Protein AF-V6L6L5-F1 (afdb_monomer_lite)

Radius of gyration: 25.97 Å; chains: 1; bounding box: 66×42×70 Å

Foldseek 3Di:
DPPPDDDDDDFDFDFKAWLLCLDVVVVPPNHDPFSLLVVLCVVCVDCSLLVLLVVLLVQCVVVVQDQDPVLSVQLSVQQQVVCVVVVHPHRDPVSSLVSCCVRVVVVDVVSSVVCCVCRRSRFDIGDDDPPTRAQLALVQVVVLCVVLVPDATQDKDKDKAQCLDPSSVSVQLLCLLCVLLVLNQKDWDDDPDPCPDPRITMIIGHDHSVSSVSSNVLCVQHSYSLSSSLSSLLVVLVVDLDLVVLLVSLLSCLSNVNPNNNVSSLVSNLVNVVVDPDVVSVVVSVVSLVVSLVSCVSNVNDSVSSVVSVVD

Structure (mmCIF, N/CA/C/O backbone):
data_AF-V6L6L5-F1
#
_entry.id   AF-V6L6L5-F1
#
loop_
_atom_site.group_PDB
_atom_site.id
_atom_site.type_symbol
_atom_site.label_atom_id
_atom_site.label_alt_id
_atom_site.label_comp_id
_atom_site.label_asym_id
_atom_site.label_entity_id
_atom_site.label_seq_id
_atom_site.pdbx_PDB_ins_code
_atom_site.Cartn_x
_atom_site.Cartn_y
_atom_site.Cartn_z
_atom_site.occupancy
_atom_site.B_iso_or_equiv
_atom_site.auth_seq_id
_atom_site.auth_comp_id
_atom_site.auth_asym_id
_atom_site.auth_atom_id
_atom_site.pdbx_PDB_model_num
ATOM 1 N N . LEU A 1 1 ? -28.877 -10.582 -26.405 1.00 59.53 1 LEU A N 1
ATOM 2 C CA . LEU A 1 1 ? -27.623 -9.836 -26.656 1.00 59.53 1 LEU A CA 1
ATOM 3 C C . LEU A 1 1 ? -26.346 -10.691 -26.596 1.00 59.53 1 LEU A C 1
ATOM 5 O O . LEU A 1 1 ? -25.368 -10.268 -27.183 1.00 59.53 1 LEU A O 1
ATOM 9 N N . LEU A 1 2 ? -26.331 -11.891 -25.988 1.00 71.12 2 LEU A N 1
ATOM 10 C CA . LEU A 1 2 ? -25.118 -12.742 -25.903 1.00 71.12 2 LEU A CA 1
ATOM 11 C C . LEU A 1 2 ? -25.220 -14.107 -26.627 1.00 71.12 2 LEU A C 1
ATOM 13 O O . LEU A 1 2 ? -24.359 -14.968 -26.466 1.00 71.12 2 LEU A O 1
ATOM 17 N N . ARG A 1 3 ? -26.281 -14.355 -27.406 1.00 60.22 3 ARG A N 1
ATOM 18 C CA . ARG A 1 3 ? -26.518 -15.655 -28.065 1.00 60.22 3 ARG A CA 1
ATOM 19 C C . ARG A 1 3 ? -25.752 -15.713 -29.395 1.00 60.22 3 ARG A C 1
ATOM 21 O O . ARG A 1 3 ? -25.970 -14.845 -30.230 1.00 60.22 3 ARG A O 1
ATOM 28 N N . GLY A 1 4 ? -24.900 -16.725 -29.587 1.00 78.94 4 GLY A N 1
ATOM 29 C CA . GLY A 1 4 ? -24.164 -16.973 -30.842 1.00 78.94 4 GLY A CA 1
ATOM 30 C C . GLY A 1 4 ? -22.721 -16.448 -30.897 1.00 78.94 4 GLY A C 1
ATOM 31 O O . GLY A 1 4 ? -22.038 -16.689 -31.886 1.00 78.94 4 GLY A O 1
ATOM 32 N N . LEU A 1 5 ? -22.237 -15.771 -29.849 1.00 79.62 5 LEU A N 1
ATOM 33 C CA . LEU A 1 5 ? -20.844 -15.318 -29.777 1.00 79.62 5 LEU A CA 1
ATOM 34 C C . LEU A 1 5 ? -19.889 -16.466 -29.385 1.00 79.62 5 LEU A C 1
ATOM 36 O O . LEU A 1 5 ? -20.289 -17.360 -28.628 1.00 79.62 5 LEU A O 1
ATOM 40 N N . PRO A 1 6 ? -18.630 -16.451 -29.868 1.00 82.44 6 PRO A N 1
ATOM 41 C CA . PRO A 1 6 ? -17.625 -17.439 -29.491 1.00 82.44 6 PRO A CA 1
ATOM 42 C C . PRO A 1 6 ? -17.374 -17.409 -27.980 1.00 82.44 6 PRO A C 1
ATOM 44 O O . PRO A 1 6 ? -17.251 -16.347 -27.368 1.00 82.44 6 PRO A O 1
ATOM 47 N N . ARG A 1 7 ? -17.297 -18.595 -27.367 1.00 79.31 7 ARG A N 1
ATOM 48 C CA . ARG A 1 7 ? -16.956 -18.725 -25.946 1.00 79.31 7 ARG A CA 1
ATOM 49 C C . ARG A 1 7 ? -15.484 -18.378 -25.755 1.00 79.31 7 ARG A C 1
ATOM 51 O O . ARG A 1 7 ? -14.617 -19.054 -26.301 1.00 79.31 7 ARG A O 1
ATOM 58 N N . VAL A 1 8 ? -15.216 -17.358 -24.950 1.00 80.69 8 VAL A N 1
ATOM 59 C CA . VAL A 1 8 ? -13.863 -16.991 -24.524 1.00 80.69 8 VAL A CA 1
ATOM 60 C C . VAL A 1 8 ? -13.633 -17.568 -23.130 1.00 80.69 8 VAL A C 1
ATOM 62 O O . VAL A 1 8 ? -14.543 -17.557 -22.300 1.00 80.69 8 VAL A O 1
ATOM 65 N N . ARG A 1 9 ? -12.436 -18.104 -22.865 1.00 72.38 9 ARG A N 1
ATOM 66 C CA . ARG A 1 9 ? -12.052 -18.471 -21.496 1.00 72.38 9 ARG A CA 1
ATOM 67 C C . ARG A 1 9 ? -11.970 -17.195 -20.662 1.00 72.38 9 ARG A C 1
ATOM 69 O O . ARG A 1 9 ? -11.218 -16.290 -21.005 1.00 72.38 9 ARG A O 1
ATOM 76 N N . VAL A 1 10 ? -12.757 -17.141 -19.594 1.00 67.75 10 VAL A N 1
ATOM 77 C CA . VAL A 1 10 ? -12.756 -16.040 -18.629 1.00 67.75 10 VAL A CA 1
ATOM 78 C C . VAL A 1 10 ? -12.103 -16.547 -17.356 1.00 67.75 10 VAL A C 1
ATOM 80 O O . VAL A 1 10 ? -12.451 -17.623 -16.870 1.00 67.75 10 VAL A O 1
ATOM 83 N N . GLU A 1 11 ? -11.166 -15.772 -16.830 1.00 65.50 11 GLU A N 1
ATOM 84 C CA . GLU A 1 11 ? -10.564 -15.998 -15.523 1.00 65.50 11 GLU A CA 1
ATOM 85 C C . GLU A 1 11 ? -11.024 -14.868 -14.597 1.00 65.50 11 GLU A C 1
ATOM 87 O O . GLU A 1 11 ? -11.066 -13.705 -15.001 1.00 65.50 11 GLU A O 1
ATOM 92 N N . ALA A 1 12 ? -11.441 -15.217 -13.383 1.00 68.00 12 ALA A N 1
ATOM 93 C CA . ALA A 1 12 ? -11.903 -14.267 -12.379 1.00 68.00 12 ALA A CA 1
ATOM 94 C C . ALA A 1 12 ? -10.928 -14.281 -11.203 1.00 68.00 12 ALA A C 1
ATOM 96 O O . ALA A 1 12 ? -10.488 -15.349 -10.789 1.00 68.00 12 ALA A O 1
ATOM 97 N N . THR A 1 13 ? -10.612 -13.105 -10.667 1.00 68.06 13 THR A N 1
ATOM 98 C CA . THR A 1 13 ? -9.766 -12.949 -9.479 1.00 68.06 13 THR A CA 1
ATOM 99 C C . THR A 1 13 ? -10.503 -12.127 -8.437 1.00 68.06 13 THR A C 1
ATOM 101 O O . THR A 1 13 ? -11.267 -11.218 -8.773 1.00 68.06 13 THR A O 1
ATOM 104 N N . TRP A 1 14 ? -10.253 -12.424 -7.168 1.00 72.38 14 TRP A N 1
ATOM 105 C CA . TRP A 1 14 ? -10.717 -11.593 -6.064 1.00 72.38 14 TRP A CA 1
ATOM 106 C C . TRP A 1 14 ? -9.754 -10.421 -5.855 1.00 72.38 14 TRP A C 1
ATOM 108 O O . TRP A 1 14 ? -8.543 -10.567 -6.011 1.00 72.38 14 TRP A O 1
ATOM 118 N N . VAL A 1 15 ? -10.298 -9.250 -5.526 1.00 68.38 15 VAL A N 1
ATOM 119 C CA . VAL A 1 15 ? -9.535 -8.031 -5.224 1.00 68.38 15 VAL A CA 1
ATOM 120 C C . VAL A 1 15 ? -9.815 -7.659 -3.769 1.00 68.38 15 VAL A C 1
ATOM 122 O O . VAL A 1 15 ? -10.991 -7.588 -3.397 1.00 68.38 15 VAL A O 1
ATOM 125 N N . PRO A 1 16 ? -8.783 -7.407 -2.944 1.00 69.75 16 PRO A N 1
ATOM 126 C CA . PRO A 1 16 ? -8.994 -6.988 -1.566 1.00 69.75 16 PRO A CA 1
ATOM 127 C C . PRO A 1 16 ? -9.732 -5.646 -1.524 1.00 69.75 16 PRO A C 1
ATOM 129 O O . PRO A 1 16 ? -9.471 -4.743 -2.321 1.00 69.75 16 PRO A O 1
ATOM 132 N N . TRP A 1 17 ? -10.667 -5.505 -0.590 1.00 71.19 17 TRP A N 1
ATOM 133 C CA . TRP A 1 17 ? -11.374 -4.250 -0.346 1.00 71.19 17 TRP A CA 1
ATOM 134 C C . TRP A 1 17 ? -10.603 -3.380 0.653 1.00 71.19 17 TRP A C 1
ATOM 136 O O . TRP A 1 17 ? -9.822 -3.890 1.448 1.00 71.19 17 TRP A O 1
ATOM 146 N N . THR A 1 18 ? -10.841 -2.069 0.654 1.00 70.12 18 THR A N 1
ATOM 147 C CA . THR A 1 18 ? -10.431 -1.182 1.755 1.00 70.12 18 THR A CA 1
ATOM 148 C C . THR A 1 18 ? -11.640 -0.460 2.316 1.00 70.12 18 THR A C 1
ATOM 150 O O . THR A 1 18 ? -12.568 -0.129 1.575 1.00 70.12 18 THR A O 1
ATOM 153 N N . HIS A 1 19 ? -11.625 -0.163 3.614 1.00 70.75 19 HIS A N 1
ATOM 154 C CA . HIS A 1 19 ? -12.654 0.679 4.229 1.00 70.75 19 HIS A CA 1
ATOM 155 C C . HIS A 1 19 ? -12.822 2.014 3.491 1.00 70.75 19 HIS A C 1
ATOM 157 O O . HIS A 1 19 ? -13.946 2.426 3.221 1.00 70.75 19 HIS A O 1
ATOM 163 N N . ARG A 1 20 ? -11.721 2.646 3.069 1.00 68.00 20 ARG A N 1
ATOM 164 C CA . ARG A 1 20 ? -11.755 3.917 2.332 1.00 68.00 20 ARG A CA 1
ATOM 165 C C . ARG A 1 20 ? -12.499 3.835 0.992 1.00 68.00 20 ARG A C 1
ATOM 167 O O . ARG A 1 20 ? -13.176 4.789 0.634 1.00 68.00 20 ARG A O 1
ATOM 174 N N . ARG A 1 21 ? -12.430 2.700 0.284 1.00 68.00 21 ARG A N 1
ATOM 175 C CA . ARG A 1 21 ? -13.190 2.449 -0.958 1.00 68.00 21 ARG A CA 1
ATOM 176 C C . ARG A 1 21 ? -14.639 2.041 -0.696 1.00 68.00 21 ARG A C 1
ATOM 178 O O . ARG A 1 21 ? -15.517 2.292 -1.510 1.00 68.00 21 ARG A O 1
ATOM 185 N N . LEU A 1 22 ? -14.901 1.393 0.436 1.00 64.38 22 LEU A N 1
ATOM 186 C CA . LEU A 1 22 ? -16.270 1.115 0.864 1.00 64.38 22 LEU A CA 1
ATOM 187 C C . LEU A 1 22 ? -16.976 2.386 1.339 1.00 64.38 22 LEU A C 1
ATOM 189 O O . LEU A 1 22 ? -18.199 2.447 1.264 1.00 64.38 22 LEU A O 1
ATOM 193 N N . ALA A 1 23 ? -16.230 3.398 1.792 1.00 59.66 23 ALA A N 1
ATOM 194 C CA . ALA A 1 23 ? -16.786 4.663 2.237 1.00 59.66 23 ALA A CA 1
ATOM 195 C C . ALA A 1 23 ? -17.540 5.368 1.106 1.00 59.66 23 ALA A C 1
ATOM 197 O O . ALA A 1 23 ? -17.014 5.544 0.005 1.00 59.66 23 ALA A O 1
ATOM 198 N N . ARG A 1 24 ? -18.754 5.845 1.387 1.00 55.72 24 ARG A N 1
ATOM 199 C CA . ARG A 1 24 ? -19.613 6.536 0.405 1.00 55.72 24 ARG A CA 1
ATOM 200 C C . ARG A 1 24 ? -18.949 7.734 -0.276 1.00 55.72 24 ARG A C 1
ATOM 202 O O . ARG A 1 24 ? -19.204 8.005 -1.445 1.00 55.72 24 ARG A O 1
ATOM 209 N N . GLN A 1 25 ? -18.043 8.400 0.432 1.00 58.06 25 GLN A N 1
ATOM 210 C CA . GLN A 1 25 ? -17.274 9.547 -0.058 1.00 58.06 25 GLN A CA 1
ATOM 211 C C . GLN A 1 25 ? -16.305 9.199 -1.203 1.00 58.06 25 GLN A C 1
ATOM 213 O O . GLN A 1 25 ? -15.877 10.091 -1.926 1.00 58.06 25 GLN A O 1
ATOM 218 N N . SER A 1 26 ? -15.985 7.917 -1.410 1.00 56.12 26 SER A N 1
ATOM 219 C CA . SER A 1 26 ? -15.137 7.455 -2.520 1.00 56.12 26 SER A CA 1
ATOM 220 C C . SER A 1 26 ? -15.884 7.280 -3.852 1.00 56.12 26 SER A C 1
ATOM 222 O O . SER A 1 26 ? -15.277 6.906 -4.852 1.00 56.12 26 SER A O 1
ATOM 224 N N . GLY A 1 27 ? -17.198 7.538 -3.886 1.00 52.62 27 GLY A N 1
ATOM 225 C CA . GLY A 1 27 ? -18.020 7.392 -5.092 1.00 52.62 27 GLY A CA 1
ATOM 226 C C . GLY A 1 27 ? -18.518 5.966 -5.352 1.00 52.62 27 GLY A C 1
ATOM 227 O O . GLY A 1 27 ? -19.136 5.715 -6.387 1.00 52.62 27 GLY A O 1
ATOM 228 N N . TYR A 1 28 ? -18.302 5.024 -4.425 1.00 58.81 28 TYR A N 1
ATOM 229 C CA . TYR A 1 28 ? -18.914 3.698 -4.497 1.00 58.81 28 TYR A CA 1
ATOM 230 C C . TYR A 1 28 ? -20.434 3.800 -4.276 1.00 58.81 28 TYR A C 1
ATOM 232 O O . TYR A 1 28 ? -20.893 4.195 -3.205 1.00 58.81 28 TYR A O 1
ATOM 240 N N . GLY A 1 29 ? -21.229 3.446 -5.293 1.00 43.31 29 GLY A N 1
ATOM 241 C CA . GLY A 1 29 ? -22.684 3.677 -5.324 1.00 43.31 29 GLY A CA 1
ATOM 242 C C . GLY A 1 29 ? -23.504 2.959 -4.241 1.00 43.31 29 GLY A C 1
ATOM 243 O O . GLY A 1 29 ? -24.609 3.394 -3.937 1.00 43.31 29 GLY A O 1
ATOM 244 N N . ALA A 1 30 ? -22.954 1.907 -3.622 1.00 56.88 30 ALA A N 1
ATOM 245 C CA . ALA A 1 30 ? -23.533 1.210 -2.465 1.00 56.88 30 ALA A CA 1
ATOM 246 C C . ALA A 1 30 ? -22.842 1.582 -1.132 1.00 56.88 30 ALA A C 1
ATOM 248 O O . ALA A 1 30 ? -22.942 0.842 -0.156 1.00 56.88 30 ALA A O 1
ATOM 249 N N . GLY A 1 31 ? -22.083 2.683 -1.123 1.00 60.78 31 GLY A N 1
ATOM 250 C CA . GLY A 1 31 ? -21.131 3.064 -0.086 1.00 60.78 31 GLY A CA 1
ATOM 251 C C . GLY A 1 31 ? -21.657 3.012 1.344 1.00 60.78 31 GLY A C 1
ATOM 252 O O . GLY A 1 31 ? -22.767 3.436 1.651 1.00 60.78 31 GLY A O 1
ATOM 253 N N . ILE A 1 32 ? -20.797 2.508 2.216 1.00 72.31 32 ILE A N 1
ATOM 254 C CA . ILE A 1 32 ? -20.990 2.367 3.648 1.00 72.31 32 ILE A CA 1
ATOM 255 C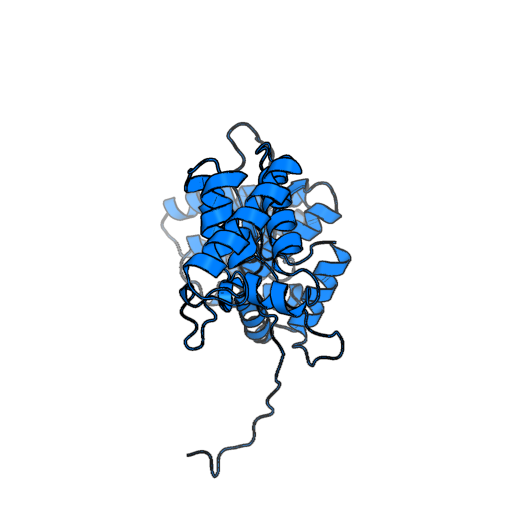 C . ILE A 1 32 ? -20.544 3.676 4.309 1.00 72.31 32 ILE A C 1
ATOM 257 O O . ILE A 1 32 ? -19.420 4.118 4.094 1.00 72.31 32 ILE A O 1
ATOM 261 N N . ASP A 1 33 ? -21.394 4.319 5.110 1.00 73.50 33 ASP A N 1
ATOM 262 C CA . ASP A 1 33 ? -21.069 5.641 5.675 1.00 73.50 33 ASP A CA 1
ATOM 263 C C . ASP A 1 33 ? -19.964 5.584 6.749 1.00 73.50 33 ASP A C 1
ATOM 265 O O . ASP A 1 33 ? -19.218 6.542 6.938 1.00 73.50 33 ASP A O 1
ATOM 269 N N . SER A 1 34 ? -19.847 4.472 7.480 1.00 85.44 34 SER A N 1
ATOM 270 C CA . SER A 1 34 ? -18.903 4.331 8.602 1.00 85.44 34 SER A CA 1
ATOM 271 C C . SER A 1 34 ? -18.363 2.899 8.714 1.00 85.44 34 SER A C 1
ATOM 273 O O . SER A 1 34 ? -18.689 2.181 9.663 1.00 85.44 34 SER A O 1
ATOM 275 N N . PRO A 1 35 ? -17.578 2.436 7.723 1.00 84.19 35 PRO A N 1
ATOM 276 C CA . PRO A 1 35 ? -17.150 1.042 7.631 1.00 84.19 35 PRO A CA 1
ATOM 277 C C . PRO A 1 35 ? -16.346 0.581 8.852 1.00 84.19 35 PRO A C 1
ATOM 279 O O . PRO A 1 35 ? -16.590 -0.515 9.356 1.00 84.19 35 PRO A O 1
ATOM 282 N N . GLY A 1 36 ? -15.471 1.426 9.399 1.00 87.56 36 GLY A N 1
ATOM 283 C CA . GLY A 1 36 ? -14.714 1.106 10.605 1.00 87.56 36 GLY A CA 1
ATOM 284 C C . GLY A 1 36 ? -15.582 0.972 11.860 1.00 87.56 36 GLY A C 1
ATOM 285 O O . GLY A 1 36 ? -15.326 0.087 12.678 1.00 87.56 36 GLY A O 1
ATOM 286 N N . TRP A 1 37 ? -16.656 1.761 11.978 1.00 91.62 37 TRP A N 1
ATOM 287 C CA . TRP A 1 37 ? -17.645 1.600 13.053 1.00 91.62 37 TRP A CA 1
ATOM 288 C C . TRP A 1 37 ? -18.416 0.281 12.932 1.00 91.62 37 TRP A C 1
ATOM 290 O O . TRP A 1 37 ? -18.546 -0.451 13.911 1.00 91.62 37 TRP A O 1
ATOM 300 N N . TYR A 1 38 ? -18.894 -0.071 11.737 1.00 89.88 38 TYR A N 1
ATOM 301 C CA . TYR A 1 38 ? -19.621 -1.331 11.555 1.00 89.88 38 TYR A CA 1
ATOM 302 C C . TYR A 1 38 ? -18.717 -2.553 11.750 1.00 89.88 38 TYR A C 1
ATOM 304 O O . TYR A 1 38 ? -19.131 -3.519 12.388 1.00 89.88 38 TYR A O 1
ATOM 312 N N . GLY A 1 39 ? -17.467 -2.497 11.277 1.00 88.31 39 GLY A N 1
ATOM 313 C CA . GLY A 1 39 ? -16.470 -3.537 11.538 1.00 88.31 39 GLY A CA 1
ATOM 314 C C . GLY A 1 39 ? -16.151 -3.687 13.029 1.00 88.31 39 GLY A C 1
ATOM 315 O O . GLY A 1 39 ? -15.994 -4.802 13.528 1.00 88.31 39 GLY A O 1
ATOM 316 N N . HIS A 1 40 ? -16.123 -2.578 13.774 1.00 92.12 40 HIS A N 1
ATOM 317 C CA . HIS A 1 40 ? -16.008 -2.606 15.232 1.00 92.12 40 HIS A CA 1
ATOM 318 C C . HIS A 1 40 ? -17.207 -3.293 15.890 1.00 92.12 40 HIS A C 1
ATOM 320 O O . HIS A 1 40 ? -17.012 -4.225 16.663 1.00 92.12 40 HIS A O 1
ATOM 326 N N . LEU A 1 41 ? -18.440 -2.914 15.541 1.00 91.88 41 LEU A N 1
ATOM 327 C CA . LEU A 1 41 ? -19.639 -3.561 16.089 1.00 91.88 41 LEU A CA 1
ATOM 328 C C . LEU A 1 41 ? -19.680 -5.066 15.798 1.00 91.88 41 LEU A C 1
ATOM 330 O O . LEU A 1 41 ? -20.078 -5.848 16.656 1.00 91.88 41 LEU A O 1
ATOM 334 N N . PHE A 1 42 ? -19.228 -5.476 14.612 1.00 90.12 42 PHE A N 1
ATOM 335 C CA . PHE A 1 42 ? -19.154 -6.886 14.238 1.00 90.12 42 PHE A CA 1
ATOM 336 C C . PHE A 1 42 ? -18.153 -7.682 15.093 1.00 90.12 42 PHE A C 1
ATOM 338 O O . PHE A 1 42 ? -18.374 -8.856 15.376 1.00 90.12 42 PHE A O 1
ATOM 345 N N . THR A 1 43 ? -17.053 -7.054 15.519 1.00 89.56 43 THR A N 1
ATOM 346 C CA . THR A 1 43 ? -15.965 -7.715 16.266 1.00 89.56 43 THR A CA 1
ATOM 347 C C . THR A 1 43 ? -16.050 -7.531 17.785 1.00 89.56 43 THR A C 1
ATOM 349 O O . THR A 1 43 ? -15.386 -8.256 18.528 1.00 89.56 43 THR A O 1
ATOM 352 N N . ALA A 1 44 ? -16.877 -6.600 18.266 1.00 91.31 44 ALA A N 1
ATOM 353 C CA . ALA A 1 44 ? -17.061 -6.272 19.678 1.00 91.31 44 ALA A CA 1
ATOM 354 C C . ALA A 1 44 ? -18.531 -6.445 20.128 1.00 91.31 44 ALA A C 1
ATOM 356 O O . ALA A 1 44 ? -19.190 -5.451 20.440 1.00 91.31 44 ALA A O 1
ATOM 357 N N . PRO A 1 45 ? -19.055 -7.686 20.196 1.00 87.75 45 PRO A N 1
ATOM 358 C CA . PRO A 1 45 ? -20.462 -7.935 20.522 1.00 87.75 45 PRO A CA 1
ATOM 359 C C . PRO A 1 45 ? -20.826 -7.693 21.998 1.00 87.75 45 PRO A C 1
ATOM 361 O O . PRO A 1 45 ? -22.008 -7.635 22.318 1.00 87.75 45 PRO A O 1
ATOM 364 N N . ASP A 1 46 ? -19.847 -7.586 22.904 1.00 90.81 46 ASP A N 1
ATOM 365 C CA . ASP A 1 46 ? -20.064 -7.460 24.353 1.00 90.81 46 ASP A CA 1
ATOM 366 C C . ASP A 1 46 ? -20.134 -6.001 24.827 1.00 90.81 46 ASP A C 1
ATOM 368 O O . ASP A 1 46 ? -21.125 -5.577 25.410 1.00 90.81 46 ASP A O 1
ATOM 372 N N . ARG A 1 47 ? -19.062 -5.240 24.595 1.00 93.12 47 ARG A N 1
ATOM 373 C CA . ARG A 1 47 ? -18.834 -3.893 25.141 1.00 93.12 47 ARG A CA 1
ATOM 374 C C . ARG A 1 47 ? -18.476 -2.924 24.020 1.00 93.12 47 ARG A C 1
ATOM 376 O O . ARG A 1 47 ? -17.326 -2.474 23.931 1.00 93.12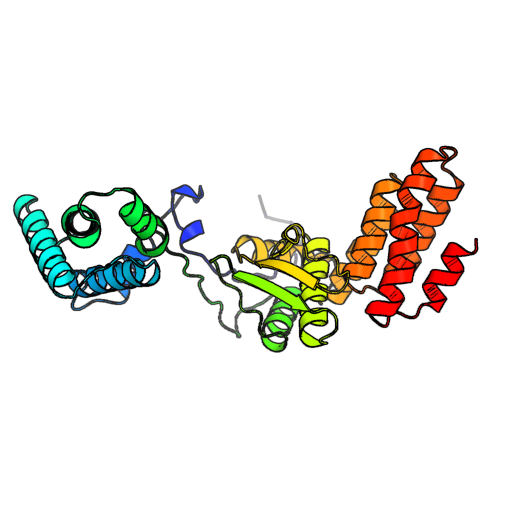 47 ARG A O 1
ATOM 383 N N . PRO A 1 48 ? -19.407 -2.684 23.078 1.00 94.19 48 PRO A N 1
ATOM 384 C CA . PRO A 1 48 ? -19.110 -1.936 21.869 1.00 94.19 48 PRO A CA 1
ATOM 385 C C . PRO A 1 48 ? -18.716 -0.491 22.180 1.00 94.19 48 PRO A C 1
ATOM 387 O O . PRO A 1 48 ? -17.784 0.010 21.560 1.00 94.19 48 PRO A O 1
ATOM 390 N N . VAL A 1 49 ? -19.347 0.170 23.153 1.00 96.38 49 VAL A N 1
ATOM 391 C CA . VAL A 1 49 ? -19.080 1.586 23.458 1.00 96.38 49 VAL A CA 1
ATOM 392 C C . VAL A 1 49 ? -17.735 1.745 24.167 1.00 96.38 49 VAL A C 1
ATOM 394 O O . VAL A 1 49 ? -16.898 2.545 23.753 1.00 96.38 49 VAL A O 1
ATOM 397 N N . GLU A 1 50 ? -17.463 0.930 25.182 1.00 97.00 50 GLU A N 1
ATOM 398 C CA . GLU A 1 50 ? -16.249 1.013 25.995 1.00 97.00 50 GLU A CA 1
ATOM 399 C C . GLU A 1 50 ? -15.006 0.652 25.187 1.00 97.00 50 GLU A C 1
ATOM 401 O O . GLU A 1 50 ? -13.991 1.354 25.242 1.00 97.00 50 GLU A O 1
ATOM 406 N N . ARG A 1 51 ? -15.080 -0.416 24.382 1.00 96.62 51 ARG A N 1
ATOM 407 C CA . ARG A 1 51 ? -13.980 -0.801 23.489 1.00 96.62 51 ARG A CA 1
ATOM 408 C C . ARG A 1 51 ? -13.745 0.254 22.411 1.00 96.62 51 ARG A C 1
ATOM 410 O O . ARG A 1 51 ? -12.594 0.493 22.054 1.00 96.62 51 ARG A O 1
ATOM 417 N N . TRP A 1 52 ? -14.800 0.909 21.924 1.00 96.75 52 TRP A N 1
ATOM 418 C CA . TRP A 1 52 ? -14.673 1.986 20.943 1.00 96.75 52 TRP A CA 1
ATOM 419 C C . TRP A 1 52 ? -13.986 3.221 21.527 1.00 96.75 52 TRP A C 1
ATOM 421 O O . TRP A 1 52 ? -12.998 3.687 20.963 1.00 96.75 52 TRP A O 1
ATOM 431 N N . MET A 1 53 ? -14.426 3.686 22.700 1.00 97.62 53 MET A N 1
ATOM 432 C CA . MET A 1 53 ? -13.801 4.813 23.405 1.00 97.62 53 MET A CA 1
ATOM 433 C C . MET A 1 53 ? -12.348 4.518 23.781 1.00 97.62 53 MET A C 1
ATOM 435 O O . MET A 1 53 ? -11.480 5.380 23.658 1.00 97.62 53 MET A O 1
ATOM 439 N N . THR A 1 54 ? -12.052 3.276 24.169 1.00 96.81 54 THR A N 1
ATOM 440 C CA . THR A 1 54 ? -10.676 2.833 24.432 1.00 96.81 54 THR A CA 1
ATOM 441 C C . THR A 1 54 ? -9.817 2.899 23.170 1.00 96.81 54 THR A C 1
ATOM 443 O O . THR A 1 54 ? -8.672 3.345 23.229 1.00 96.81 54 THR A O 1
ATOM 446 N N . ARG A 1 55 ? -10.366 2.499 22.017 1.00 95.56 55 ARG A N 1
ATOM 447 C CA . ARG A 1 55 ? -9.668 2.546 20.727 1.00 95.56 55 ARG A CA 1
ATOM 448 C C . ARG A 1 55 ? -9.422 3.984 20.262 1.00 95.56 55 ARG A C 1
ATOM 450 O O . ARG A 1 55 ? -8.324 4.276 19.800 1.00 95.56 55 ARG A O 1
ATOM 457 N N . MET A 1 56 ? -10.395 4.880 20.443 1.00 96.81 56 MET A N 1
ATOM 458 C CA . MET A 1 56 ? -10.228 6.321 20.207 1.00 96.81 56 MET A CA 1
ATOM 459 C C . MET A 1 56 ? -9.134 6.911 21.095 1.00 96.81 56 MET A C 1
ATOM 461 O O . MET A 1 56 ? -8.249 7.595 20.597 1.00 96.81 56 MET A O 1
ATOM 465 N N . ALA A 1 57 ? -9.149 6.605 22.394 1.00 96.62 57 ALA A N 1
ATOM 466 C CA . ALA A 1 57 ? -8.118 7.064 23.317 1.00 96.62 57 ALA A CA 1
ATOM 467 C C . ALA A 1 57 ? -6.724 6.532 22.957 1.00 96.62 57 ALA A C 1
ATOM 469 O O . ALA A 1 57 ? -5.752 7.262 23.104 1.00 96.62 57 ALA A O 1
ATOM 470 N N . GLY A 1 58 ? -6.622 5.287 22.478 1.00 96.19 58 GLY A N 1
ATOM 471 C CA . GLY A 1 58 ? -5.372 4.726 21.957 1.00 96.19 58 GLY A CA 1
ATOM 472 C C . GLY A 1 58 ? -4.830 5.535 20.781 1.00 96.19 58 GLY A C 1
ATOM 473 O O . GLY A 1 58 ? -3.717 6.033 20.863 1.00 96.19 58 GLY A O 1
ATOM 474 N N . LEU A 1 59 ? -5.661 5.761 19.756 1.00 94.75 59 LEU A N 1
ATOM 475 C CA . LEU A 1 59 ? -5.286 6.577 18.596 1.00 94.75 59 LEU A CA 1
ATOM 476 C C . LEU A 1 59 ? -4.832 7.988 18.996 1.00 94.75 59 LEU A C 1
ATOM 478 O O . LEU A 1 59 ? -3.834 8.477 18.487 1.00 94.75 59 LEU A O 1
ATOM 482 N N . LEU A 1 60 ? -5.567 8.651 19.891 1.00 95.12 60 LEU A N 1
ATOM 483 C CA . LEU A 1 60 ? -5.222 10.005 20.325 1.00 95.12 60 LEU A CA 1
ATOM 484 C C . LEU A 1 60 ? -3.877 10.025 21.071 1.00 95.12 60 LEU A C 1
ATOM 486 O O . LEU A 1 60 ? -3.077 10.925 20.842 1.00 95.12 60 LEU A O 1
ATOM 490 N N . ARG A 1 61 ? -3.590 9.018 21.907 1.00 95.88 61 ARG A N 1
ATOM 491 C CA . ARG A 1 61 ? -2.288 8.890 22.586 1.00 95.88 61 ARG A CA 1
ATOM 492 C C . ARG A 1 61 ? -1.136 8.631 21.624 1.00 95.88 61 ARG A C 1
ATOM 494 O O . ARG A 1 61 ? -0.057 9.158 21.860 1.00 95.88 61 ARG A O 1
ATOM 501 N N . ASP A 1 62 ? -1.358 7.833 20.581 1.00 93.94 62 ASP A N 1
ATOM 502 C CA . ASP A 1 62 ? -0.342 7.559 19.556 1.00 93.94 62 ASP A CA 1
ATOM 503 C C . ASP A 1 62 ? 0.052 8.836 18.785 1.00 93.94 62 ASP A C 1
ATOM 505 O O . ASP A 1 62 ? 1.142 8.909 18.226 1.00 93.94 62 ASP A O 1
ATOM 509 N N . GLU A 1 63 ? -0.813 9.853 18.804 1.00 92.25 63 GLU A N 1
ATOM 510 C CA . GLU A 1 63 ? -0.600 11.190 18.232 1.00 92.25 63 GLU A CA 1
ATOM 511 C C . GLU A 1 63 ? -0.285 12.235 19.327 1.00 92.25 63 GLU A C 1
ATOM 513 O O . GLU A 1 63 ? -0.598 13.418 19.194 1.00 92.25 63 GLU A O 1
ATOM 518 N N . ASP A 1 64 ? 0.309 11.784 20.438 1.00 91.88 64 ASP A N 1
ATOM 519 C CA . ASP A 1 64 ? 0.779 12.587 21.576 1.00 91.88 64 ASP A CA 1
ATOM 520 C C . ASP A 1 64 ? -0.306 13.400 22.323 1.00 91.88 64 ASP A C 1
ATOM 522 O O . ASP A 1 64 ? 0.004 14.310 23.099 1.00 91.88 64 ASP A O 1
ATOM 526 N N . LEU A 1 65 ? -1.593 13.056 22.176 1.00 91.81 65 LEU A N 1
ATOM 527 C CA . LEU A 1 65 ? -2.683 13.667 22.949 1.00 91.81 65 LEU A CA 1
ATOM 528 C C . LEU A 1 65 ? -2.926 12.927 24.270 1.00 91.81 65 LEU A C 1
ATOM 530 O O . LEU A 1 65 ? -3.085 11.704 24.338 1.00 91.81 65 LEU A O 1
ATOM 534 N N . HIS A 1 66 ? -2.996 13.691 25.359 1.00 91.25 66 HIS A N 1
ATOM 535 C CA . HIS A 1 66 ? -2.985 13.140 26.710 1.00 91.25 66 HIS A CA 1
ATOM 536 C C . HIS A 1 66 ? -4.373 12.687 27.191 1.00 91.25 66 HIS A C 1
ATOM 538 O O . HIS A 1 66 ? -5.063 13.379 27.931 1.00 91.25 66 HIS A O 1
ATOM 544 N N . VAL A 1 67 ? -4.780 11.474 26.811 1.00 95.62 67 VAL A N 1
ATOM 545 C CA . VAL A 1 67 ? -6.081 10.905 27.200 1.00 95.62 67 VAL A CA 1
ATOM 546 C C . VAL A 1 67 ? -5.922 9.885 28.329 1.00 95.62 67 VAL A C 1
ATOM 548 O O . VAL A 1 67 ? -5.448 8.773 28.114 1.00 95.62 67 VAL A O 1
ATOM 551 N N . SER A 1 68 ? -6.345 10.205 29.551 1.00 96.25 68 SER A N 1
ATOM 552 C CA . SER A 1 68 ? -6.308 9.254 30.685 1.00 96.25 68 SER A CA 1
ATOM 553 C C . SER A 1 68 ? -7.463 8.232 30.667 1.00 96.25 68 SER A C 1
ATOM 555 O O . SER A 1 68 ? -8.433 8.375 29.925 1.00 96.25 68 SER A O 1
ATOM 557 N N . SER A 1 69 ? -7.394 7.191 31.505 1.00 96.50 69 SER A N 1
ATOM 558 C CA . SER A 1 69 ? -8.512 6.248 31.695 1.00 96.50 69 SER A CA 1
ATOM 559 C C . SER A 1 69 ? -9.770 6.924 32.254 1.00 96.50 69 SER A C 1
ATOM 561 O O . SER A 1 69 ? -10.875 6.514 31.908 1.00 96.50 69 SER A O 1
ATOM 563 N N . ALA A 1 70 ? -9.618 7.986 33.053 1.00 97.31 70 ALA A N 1
ATOM 564 C CA . ALA A 1 70 ? -10.741 8.770 33.562 1.00 97.31 70 ALA A CA 1
ATOM 565 C C . ALA A 1 70 ? -11.528 9.443 32.424 1.00 97.31 70 ALA A C 1
ATOM 567 O O . ALA A 1 70 ? -12.755 9.410 32.436 1.00 97.31 70 ALA A O 1
ATOM 568 N N . HIS A 1 71 ? -10.835 9.958 31.401 1.00 97.56 71 HIS A N 1
ATOM 569 C CA . HIS A 1 71 ? -11.483 10.506 30.206 1.00 97.56 71 HIS A CA 1
ATOM 570 C C . HIS A 1 71 ? -12.285 9.439 29.454 1.00 97.56 71 HIS A C 1
ATOM 572 O O . HIS A 1 71 ? -13.393 9.706 29.010 1.00 97.56 71 HIS A O 1
ATOM 578 N N . VAL A 1 72 ? -11.763 8.212 29.342 1.00 97.88 72 VAL A N 1
ATOM 579 C CA . VAL A 1 72 ? -12.489 7.107 28.689 1.00 97.88 72 VAL A CA 1
ATOM 580 C C . VAL A 1 72 ? -13.767 6.763 29.454 1.00 97.88 72 VAL A C 1
ATOM 582 O O . VAL A 1 72 ? -14.822 6.643 28.838 1.00 97.88 72 VAL A O 1
ATOM 585 N N . ILE A 1 73 ? -13.690 6.641 30.783 1.00 98.06 73 ILE A N 1
ATOM 586 C CA . ILE A 1 73 ? -14.857 6.357 31.636 1.00 98.06 73 ILE A CA 1
ATOM 587 C C . ILE A 1 73 ? -15.912 7.459 31.483 1.00 98.06 73 ILE A C 1
ATOM 589 O O . ILE A 1 73 ? -17.091 7.159 31.292 1.00 98.06 73 ILE A O 1
ATOM 593 N N . GLU A 1 74 ? -15.495 8.726 31.516 1.00 98.38 74 GLU A N 1
ATOM 594 C CA . GLU A 1 74 ? -16.417 9.853 31.369 1.00 98.38 74 GLU A CA 1
ATOM 595 C C . GLU A 1 74 ? -17.017 9.931 29.960 1.00 98.38 74 GLU A C 1
ATOM 597 O O . GLU A 1 74 ? -18.211 10.181 29.819 1.00 98.38 74 GLU A O 1
ATOM 602 N N . ALA A 1 75 ? -16.237 9.648 28.914 1.00 98.12 75 ALA A N 1
ATOM 603 C CA . ALA A 1 75 ? -16.733 9.624 27.541 1.00 98.12 75 ALA A CA 1
ATOM 604 C C . ALA A 1 75 ? -17.792 8.531 27.335 1.00 98.12 75 ALA A C 1
ATOM 606 O O . ALA A 1 75 ? -18.808 8.783 26.691 1.00 98.12 75 ALA A O 1
ATOM 607 N N . VAL A 1 76 ? -17.599 7.337 27.910 1.00 98.31 76 VAL A N 1
ATOM 608 C CA . VAL A 1 76 ? -18.618 6.271 27.900 1.00 98.31 76 VAL A CA 1
ATOM 609 C C . VAL A 1 76 ? -19.887 6.747 28.608 1.00 98.31 76 VAL A C 1
ATOM 611 O O . VAL A 1 76 ? -20.966 6.711 28.020 1.00 98.31 76 VAL A O 1
ATOM 614 N N . ARG A 1 77 ? -19.757 7.279 29.831 1.00 98.25 77 ARG A N 1
ATOM 615 C CA . ARG A 1 77 ? -20.898 7.775 30.614 1.00 98.25 77 ARG A CA 1
ATOM 616 C C . ARG A 1 77 ? -21.673 8.872 29.880 1.00 98.25 77 ARG A C 1
ATOM 618 O O . ARG A 1 77 ? -22.907 8.885 29.894 1.00 98.25 77 ARG A O 1
ATOM 625 N N . LEU A 1 78 ? -20.960 9.790 29.230 1.00 98.44 78 LEU A N 1
ATOM 626 C CA . LEU A 1 78 ? -21.562 10.853 28.436 1.00 98.44 78 LEU A CA 1
ATOM 627 C C . LEU A 1 78 ? -22.267 10.294 27.195 1.00 98.44 78 LEU A C 1
ATOM 629 O O . LEU A 1 78 ? -23.385 10.715 26.906 1.00 98.44 78 LEU A O 1
ATOM 633 N N . ALA A 1 79 ? -21.672 9.329 26.491 1.00 98.31 79 ALA A N 1
ATOM 634 C CA . ALA A 1 79 ? -22.302 8.689 25.336 1.00 98.31 79 ALA A CA 1
ATOM 635 C C . ALA A 1 79 ? -23.619 7.991 25.717 1.00 98.31 79 ALA A C 1
ATOM 637 O O . ALA A 1 79 ? -24.623 8.168 25.024 1.00 98.31 79 ALA A O 1
ATOM 638 N N . ASP A 1 80 ? -23.651 7.277 26.844 1.00 97.81 80 ASP A N 1
ATOM 639 C CA . ASP A 1 80 ? -24.867 6.629 27.352 1.00 97.81 80 ASP A CA 1
ATOM 640 C C . ASP A 1 80 ? -25.933 7.655 27.759 1.00 97.81 80 ASP A C 1
ATOM 642 O O . ASP A 1 80 ? -27.116 7.497 27.449 1.00 97.81 80 ASP A O 1
ATOM 646 N N . THR A 1 81 ? -25.518 8.760 28.384 1.00 98.25 81 THR A N 1
ATOM 647 C CA . THR A 1 81 ? -26.421 9.868 28.731 1.00 98.25 81 THR A CA 1
ATOM 648 C C . THR A 1 81 ? -27.030 10.498 27.476 1.00 98.25 81 THR A C 1
ATOM 650 O O . THR A 1 81 ? -28.236 10.741 27.420 1.00 98.25 81 THR A O 1
ATOM 653 N N . LEU A 1 82 ? -26.223 10.726 26.435 1.00 98.31 82 LEU A N 1
ATOM 654 C CA . LEU A 1 82 ? -26.694 11.239 25.147 1.00 98.31 82 LEU A CA 1
ATOM 655 C C . LEU A 1 82 ? -27.660 10.264 24.468 1.00 98.31 82 LEU A C 1
ATOM 657 O O . LEU A 1 82 ? -28.659 10.701 23.895 1.00 98.31 82 LEU A O 1
ATOM 661 N N . ALA A 1 83 ? -27.405 8.957 24.558 1.00 97.75 83 ALA A N 1
ATOM 662 C CA . ALA A 1 83 ? -28.309 7.935 24.042 1.00 97.75 83 ALA A CA 1
ATOM 663 C C . ALA A 1 83 ? -29.667 7.984 24.752 1.00 97.75 83 ALA A C 1
ATOM 665 O O . ALA A 1 83 ? -30.702 8.043 24.085 1.00 97.75 83 ALA A O 1
ATOM 666 N N . ALA A 1 84 ? -29.663 8.059 26.086 1.00 97.75 84 ALA A N 1
ATOM 667 C CA . ALA A 1 84 ? -30.874 8.165 26.893 1.00 97.75 84 ALA A CA 1
ATOM 668 C C . ALA A 1 84 ? -31.682 9.430 26.558 1.00 97.75 84 ALA A C 1
ATOM 670 O O . ALA A 1 84 ? -32.887 9.345 26.324 1.00 97.75 84 ALA A O 1
ATOM 671 N N . LEU A 1 85 ? -31.024 10.591 26.440 1.00 97.94 85 LEU A N 1
ATOM 672 C CA . LEU A 1 85 ? -31.674 11.852 26.049 1.00 97.94 85 LEU A CA 1
ATOM 673 C C . LEU A 1 85 ? -32.282 11.794 24.641 1.00 97.94 85 LEU A C 1
ATOM 675 O O . LEU A 1 85 ? -33.276 12.462 24.366 1.00 97.94 85 LEU A O 1
ATOM 679 N N . ARG A 1 86 ? -31.703 10.984 23.750 1.00 97.62 86 ARG A N 1
ATOM 680 C CA . ARG A 1 86 ? -32.188 10.764 22.379 1.00 97.62 86 ARG A CA 1
ATOM 681 C C . ARG A 1 86 ? -33.182 9.604 22.269 1.00 97.62 86 ARG A C 1
ATOM 683 O O . ARG A 1 86 ? -33.569 9.255 21.156 1.00 97.62 86 ARG A O 1
ATOM 690 N N . GLY A 1 87 ? -33.588 8.997 23.387 1.00 96.06 87 GLY A N 1
ATOM 691 C CA . GLY A 1 87 ? -34.519 7.866 23.406 1.00 96.06 87 GLY A CA 1
ATOM 692 C C . GLY A 1 87 ? -33.967 6.611 22.726 1.00 96.06 87 GLY A C 1
ATOM 693 O O . GLY A 1 87 ? -34.728 5.828 22.160 1.00 96.06 87 GL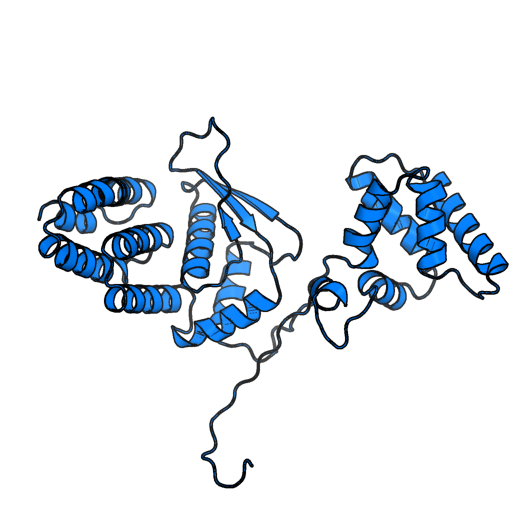Y A O 1
ATOM 694 N N . ARG A 1 88 ? -32.642 6.431 22.729 1.00 94.75 88 ARG A N 1
ATOM 695 C CA . ARG A 1 88 ? -31.968 5.277 22.129 1.00 94.75 88 ARG A CA 1
ATOM 696 C C . ARG A 1 88 ? -31.639 4.225 23.189 1.00 94.75 88 ARG A C 1
ATOM 698 O O . ARG A 1 88 ? -31.193 4.588 24.273 1.00 94.75 88 ARG A O 1
ATOM 705 N N . PRO A 1 89 ? -31.788 2.927 22.872 1.00 91.38 89 PRO A N 1
ATOM 706 C CA . PRO A 1 89 ? -31.459 1.851 23.807 1.00 91.38 89 PRO A CA 1
ATOM 707 C C . PRO A 1 89 ? -29.947 1.675 24.022 1.00 91.38 89 PRO A C 1
ATOM 709 O O . PRO A 1 89 ? -29.546 1.055 24.999 1.00 91.38 89 PRO A O 1
ATOM 712 N N . LEU A 1 90 ? -29.116 2.187 23.107 1.00 91.75 90 LEU A N 1
ATOM 713 C CA . LEU A 1 90 ? -27.656 2.135 23.174 1.00 91.75 90 LEU A CA 1
ATOM 714 C C . LEU A 1 90 ? -27.060 3.350 22.452 1.00 91.75 90 LEU A C 1
ATOM 716 O O . LEU A 1 90 ? -27.636 3.830 21.468 1.00 91.75 90 LEU A O 1
ATOM 720 N N . ALA A 1 91 ? -25.896 3.817 22.906 1.00 96.06 91 ALA A N 1
ATOM 721 C CA . ALA A 1 91 ? -25.120 4.827 22.198 1.00 96.06 91 ALA A CA 1
ATOM 722 C C . ALA A 1 91 ? -24.671 4.315 20.820 1.00 96.06 91 ALA A C 1
ATOM 724 O O . ALA A 1 91 ? -23.998 3.289 20.695 1.00 96.06 91 ALA A O 1
ATOM 725 N N . GLY A 1 92 ? -25.053 5.040 19.771 1.00 94.38 92 GLY A N 1
ATOM 726 C CA . GLY A 1 92 ? -24.567 4.825 18.417 1.00 94.38 92 GLY A CA 1
ATOM 727 C C . GLY A 1 92 ? -23.354 5.699 18.111 1.00 94.38 92 GLY A C 1
ATOM 728 O O . GLY A 1 92 ? -22.875 6.469 18.944 1.00 94.38 92 GLY A O 1
ATOM 729 N N . LEU A 1 93 ? -22.881 5.630 16.865 1.00 95.25 93 LEU A N 1
ATOM 730 C CA . LEU A 1 93 ? -21.716 6.395 16.423 1.00 95.25 93 L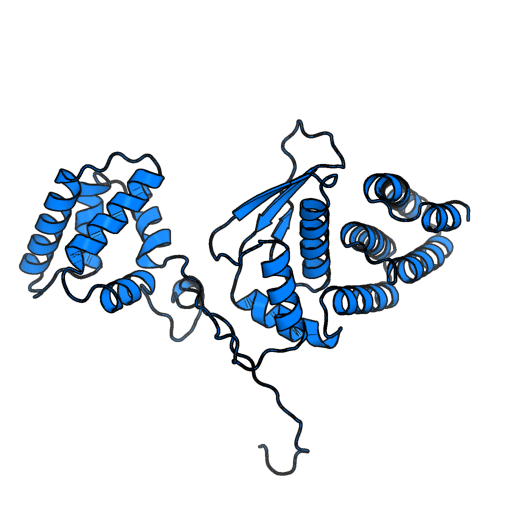EU A CA 1
ATOM 731 C C . LEU A 1 93 ? -21.846 7.900 16.715 1.00 95.25 93 LEU A C 1
ATOM 733 O O . LEU A 1 93 ? -20.893 8.510 17.189 1.00 95.25 93 LEU A O 1
ATOM 737 N N . THR A 1 94 ? -23.020 8.489 16.476 1.00 95.81 94 THR A N 1
ATOM 738 C CA . THR A 1 94 ? -23.275 9.914 16.739 1.00 95.81 94 THR A CA 1
ATOM 739 C C . THR A 1 94 ? -23.039 10.264 18.207 1.00 95.81 94 THR A C 1
ATOM 741 O O . THR A 1 94 ? -22.281 11.181 18.495 1.00 95.81 94 THR A O 1
ATOM 744 N N . GLU A 1 95 ? -23.624 9.501 19.135 1.00 97.88 95 GLU A N 1
ATOM 745 C CA . GLU A 1 95 ? -23.448 9.713 20.576 1.00 97.88 95 GLU A CA 1
ATOM 746 C C . GLU A 1 95 ? -21.983 9.536 20.994 1.00 97.88 95 GLU A C 1
ATOM 748 O O . GLU A 1 95 ? -21.459 10.337 21.765 1.00 97.88 95 GLU A O 1
ATOM 753 N N . THR A 1 96 ? -21.294 8.531 20.441 1.00 97.50 96 THR A N 1
ATOM 754 C CA . THR A 1 96 ? -19.876 8.304 20.756 1.00 97.50 96 THR A CA 1
ATOM 755 C C . THR A 1 96 ? -18.967 9.419 20.241 1.00 97.50 96 THR A C 1
ATOM 757 O O . THR A 1 96 ? -18.035 9.802 20.936 1.00 97.50 96 THR A O 1
ATOM 760 N N . LEU A 1 97 ? -19.233 9.981 19.058 1.00 97.25 97 LEU A N 1
ATOM 761 C CA . LEU A 1 97 ? -18.433 11.079 18.511 1.00 97.25 97 LEU A CA 1
ATOM 762 C C . LEU A 1 97 ? -18.681 12.391 19.254 1.00 97.25 97 LEU A C 1
ATOM 764 O O . LEU A 1 97 ? -17.729 13.128 19.497 1.00 97.25 97 LEU A O 1
ATOM 768 N N . ASP A 1 98 ? -19.923 12.665 19.651 1.00 97.38 98 ASP A N 1
ATOM 769 C CA . ASP A 1 98 ? -20.252 13.843 20.458 1.00 97.38 98 ASP A CA 1
ATOM 770 C C . ASP A 1 98 ? -19.575 13.770 21.834 1.00 97.38 98 ASP A C 1
ATOM 772 O O . ASP A 1 98 ? -18.963 14.740 22.287 1.00 97.38 98 ASP A O 1
ATOM 776 N N . ALA A 1 99 ? -19.614 12.597 22.475 1.00 97.88 99 ALA A N 1
ATOM 777 C CA . ALA A 1 99 ? -18.951 12.381 23.753 1.00 97.88 99 ALA A CA 1
ATOM 778 C C . ALA A 1 99 ? -17.419 12.424 23.635 1.00 97.88 99 ALA A C 1
ATOM 780 O O . ALA A 1 99 ? -16.755 13.053 24.459 1.00 97.88 99 ALA A O 1
ATOM 781 N N . ALA A 1 100 ? -16.853 11.823 22.584 1.00 97.31 100 ALA A N 1
ATOM 782 C CA . ALA A 1 100 ? -15.422 11.885 22.309 1.00 97.31 100 ALA A CA 1
ATOM 783 C C . ALA A 1 100 ? -14.960 13.325 22.069 1.00 97.31 100 ALA A C 1
ATOM 785 O O . ALA A 1 100 ? -13.952 13.743 22.633 1.00 97.31 100 ALA A O 1
ATOM 786 N N . ARG A 1 101 ? -15.729 14.115 21.310 1.00 97.25 101 ARG A N 1
ATOM 787 C CA . ARG A 1 101 ? -15.449 15.536 21.102 1.00 97.25 101 ARG A CA 1
ATOM 788 C C . ARG A 1 101 ? -15.384 16.285 22.425 1.00 97.25 101 ARG A C 1
ATOM 790 O O . ARG A 1 101 ? -14.434 17.023 22.647 1.00 97.25 101 ARG A O 1
ATOM 797 N N . ALA A 1 102 ? -16.391 16.115 23.277 1.00 97.19 102 ALA A N 1
ATOM 798 C CA . ALA A 1 102 ? -16.495 16.851 24.530 1.00 97.19 102 ALA A CA 1
ATOM 799 C C . ALA A 1 102 ? -15.410 16.451 25.541 1.00 97.19 102 ALA A C 1
ATOM 801 O O . ALA A 1 102 ? -14.861 17.321 26.210 1.00 97.19 102 ALA A O 1
ATOM 802 N N . VAL A 1 103 ? -15.100 15.154 25.643 1.00 97.31 103 VAL A N 1
ATOM 803 C CA . VAL A 1 103 ? -14.270 14.610 26.730 1.00 97.31 103 VAL A CA 1
ATOM 804 C C . VAL A 1 103 ? -12.852 14.270 26.283 1.00 97.31 103 VAL A C 1
ATOM 806 O O . VAL A 1 103 ? -11.904 14.607 26.979 1.00 97.31 103 VAL A O 1
ATOM 809 N N . LEU A 1 104 ? -12.686 13.586 25.148 1.00 96.19 104 LEU A N 1
ATOM 810 C CA . LEU A 1 104 ? -11.371 13.121 24.684 1.00 96.19 104 LEU A CA 1
ATOM 811 C C . LEU A 1 104 ? -10.629 14.191 23.875 1.00 96.19 104 LEU A C 1
ATOM 813 O O . LEU A 1 104 ? -9.403 14.198 23.851 1.00 96.19 104 LEU A O 1
ATOM 817 N N . CYS A 1 105 ? -11.367 15.063 23.183 1.00 94.81 105 CYS A N 1
ATOM 818 C CA . CYS A 1 105 ? -10.813 16.107 22.318 1.00 94.81 105 CYS A CA 1
ATOM 819 C C . CYS A 1 105 ? -10.976 17.522 22.895 1.00 94.81 105 CYS A C 1
ATOM 821 O O . CYS A 1 105 ? -10.671 18.488 22.196 1.00 94.81 105 CYS A O 1
ATOM 823 N N . GLU A 1 106 ? -11.501 17.656 24.119 1.00 91.56 106 GLU A N 1
ATOM 824 C CA . GLU A 1 106 ? -11.697 18.939 24.819 1.00 91.56 106 GLU A CA 1
ATOM 825 C C . GLU A 1 106 ? -12.447 19.997 23.974 1.00 91.56 106 GLU A C 1
ATOM 827 O O . GLU A 1 106 ? -12.140 21.186 23.971 1.00 91.56 106 GLU A O 1
ATOM 832 N N . GLY A 1 107 ? -13.435 19.554 23.192 1.00 91.56 107 GLY A N 1
ATOM 833 C CA . GLY A 1 107 ? -14.250 20.385 22.302 1.00 91.56 107 GLY A CA 1
ATOM 834 C C . GLY A 1 107 ? -13.645 20.648 20.917 1.00 91.56 107 GLY A C 1
ATOM 835 O O . GLY A 1 107 ? -14.362 21.133 20.031 1.00 91.56 107 GLY A O 1
ATOM 836 N N . SER A 1 108 ? -12.374 20.296 20.701 1.00 92.19 108 SER A N 1
ATOM 837 C CA . SER A 1 108 ? -11.649 20.525 19.451 1.00 92.19 108 SER A CA 1
ATOM 838 C C . SER A 1 108 ? -12.110 19.597 18.328 1.00 92.19 108 SER A C 1
ATOM 840 O O . SER A 1 108 ? -12.236 18.384 18.496 1.00 92.19 108 SER A O 1
ATOM 842 N N . GLU A 1 109 ? -12.327 20.172 17.145 1.00 91.69 109 GLU A N 1
ATOM 843 C CA . GLU A 1 109 ? -12.730 19.416 15.957 1.00 91.69 109 GLU A CA 1
ATOM 844 C C . GLU A 1 109 ? -11.537 18.710 15.299 1.00 91.69 109 GLU A C 1
ATOM 846 O O . GLU A 1 109 ? -11.713 17.650 14.711 1.00 91.69 109 GLU A O 1
ATOM 851 N N . MET A 1 110 ? -10.314 19.241 15.418 1.00 92.25 110 MET A N 1
ATOM 852 C CA . MET A 1 110 ? -9.147 18.679 14.724 1.00 92.25 110 MET A CA 1
ATOM 853 C C . MET A 1 110 ? -8.841 17.234 15.173 1.00 92.25 110 MET A C 1
ATOM 855 O O . MET A 1 110 ? -8.838 16.348 14.314 1.00 92.25 110 MET A O 1
ATOM 859 N N . PRO A 1 111 ? -8.694 16.927 16.480 1.00 91.75 111 PRO A N 1
ATOM 860 C CA . PRO A 1 111 ? -8.489 15.546 16.924 1.00 91.75 111 PRO A CA 1
ATOM 861 C C . PRO A 1 111 ? -9.683 14.638 16.603 1.00 91.75 111 PRO A C 1
ATOM 863 O O . PRO A 1 111 ? -9.520 13.444 16.355 1.00 91.75 111 PRO A O 1
ATOM 866 N N . LEU A 1 112 ? -10.896 15.198 16.556 1.00 93.50 112 LEU A N 1
ATOM 867 C CA . LEU A 1 112 ? -12.088 14.447 16.178 1.00 93.50 112 LEU A CA 1
ATOM 868 C C . LEU A 1 112 ? -12.076 14.067 14.690 1.00 93.50 112 LEU A C 1
ATOM 870 O O . LEU A 1 112 ? -12.516 12.971 14.344 1.00 93.50 112 LEU A O 1
ATOM 874 N N . GLN A 1 113 ? -11.559 14.927 13.808 1.00 90.44 113 GLN A N 1
ATOM 875 C CA . GLN A 1 113 ? -11.394 14.606 12.386 1.00 90.44 113 GLN A CA 1
ATOM 876 C C . GLN A 1 113 ? -10.393 13.470 12.180 1.00 90.44 113 GLN A C 1
ATOM 878 O O . GLN A 1 113 ? -10.690 12.534 11.445 1.00 90.44 113 GLN A O 1
ATOM 883 N N . LEU A 1 114 ? -9.279 13.464 12.917 1.00 90.44 114 LEU A N 1
ATOM 884 C CA . LEU A 1 114 ? -8.352 12.331 12.922 1.00 90.44 114 LEU A CA 1
ATOM 885 C C . LEU A 1 114 ? -9.063 11.019 13.306 1.00 90.44 114 LEU A C 1
ATOM 887 O O . LEU A 1 114 ? -8.883 9.997 12.643 1.00 90.44 114 LEU A O 1
ATOM 891 N N . VAL A 1 115 ? -9.906 11.039 14.343 1.00 92.75 115 VAL A N 1
ATOM 892 C CA . VAL A 1 115 ? -10.715 9.876 14.750 1.00 92.75 115 VAL A CA 1
ATOM 893 C C . VAL A 1 115 ? -11.692 9.455 13.646 1.00 92.75 115 VAL A C 1
ATOM 895 O O . VAL A 1 115 ? -11.847 8.259 13.379 1.00 92.75 115 VAL A O 1
ATOM 898 N N . ARG A 1 116 ? -12.346 10.411 12.975 1.00 90.12 116 ARG A N 1
ATOM 899 C CA . ARG A 1 116 ? -13.241 10.125 11.842 1.00 90.12 116 ARG A CA 1
ATOM 900 C C . ARG A 1 116 ? -12.487 9.435 10.706 1.00 90.12 116 ARG A C 1
ATOM 902 O O . ARG A 1 116 ? -12.930 8.390 10.230 1.00 90.12 116 ARG A O 1
ATOM 909 N N . ASP A 1 117 ? -11.328 9.957 10.341 1.00 85.25 117 ASP A N 1
ATOM 910 C CA . ASP A 1 117 ? -10.526 9.429 9.243 1.00 85.25 117 ASP A CA 1
ATOM 911 C C . ASP A 1 117 ? -9.957 8.041 9.571 1.00 85.25 117 ASP A C 1
ATOM 913 O O . ASP A 1 117 ? -10.154 7.085 8.818 1.00 85.25 117 ASP A O 1
ATOM 917 N N . ARG A 1 118 ? -9.302 7.895 10.728 1.00 85.62 118 ARG A N 1
ATOM 918 C CA . ARG A 1 118 ? -8.531 6.692 11.088 1.00 85.62 118 ARG A CA 1
ATOM 919 C C . ARG A 1 118 ? -9.346 5.574 11.731 1.00 85.62 118 ARG A C 1
ATOM 921 O O . ARG A 1 118 ? -8.914 4.422 11.684 1.00 85.62 118 ARG A O 1
ATOM 928 N N . LEU A 1 119 ? -10.499 5.870 12.337 1.00 89.81 119 LEU A N 1
ATOM 929 C CA . LEU A 1 119 ? -11.335 4.859 13.000 1.00 89.81 119 LEU A CA 1
ATOM 930 C C . LEU A 1 119 ? -12.719 4.723 12.378 1.00 89.81 119 LEU A C 1
ATOM 932 O O . LEU A 1 119 ? -13.131 3.598 12.113 1.00 89.81 119 LEU A O 1
ATOM 936 N N . VAL A 1 120 ? -13.446 5.820 12.146 1.00 87.75 120 VAL A N 1
ATOM 937 C CA . VAL A 1 120 ? -14.835 5.743 11.646 1.00 87.75 120 VAL A CA 1
ATOM 938 C C . VAL A 1 120 ? -14.878 5.245 10.204 1.00 87.75 120 VAL A C 1
ATOM 940 O O . VAL A 1 120 ? -15.653 4.339 9.885 1.00 87.75 120 VAL A O 1
ATOM 943 N N . VAL A 1 121 ? -14.028 5.809 9.347 1.00 82.19 121 VAL A N 1
ATOM 944 C CA . VAL A 1 121 ? -13.733 5.245 8.029 1.00 82.19 121 VAL A CA 1
ATOM 945 C C . VAL A 1 121 ? -12.736 4.109 8.224 1.00 82.19 121 VAL A C 1
ATOM 947 O O . VAL A 1 121 ? -13.095 2.941 8.089 1.00 82.19 121 VAL A O 1
ATOM 950 N N . GLY A 1 122 ? -11.521 4.437 8.657 1.00 77.12 122 GLY A N 1
ATOM 951 C CA . GLY A 1 122 ? -10.457 3.479 8.912 1.00 77.12 122 GLY A CA 1
ATOM 952 C C . GLY A 1 122 ? -9.703 3.037 7.662 1.00 77.12 122 GLY A C 1
ATOM 953 O O . GLY A 1 122 ? -10.165 3.171 6.530 1.00 77.12 122 GLY A O 1
ATOM 954 N N . ASP A 1 123 ? -8.527 2.464 7.905 1.00 71.50 123 ASP A N 1
ATOM 955 C CA . ASP A 1 123 ? -7.549 2.087 6.877 1.00 71.50 123 ASP A CA 1
ATOM 956 C C . ASP A 1 123 ? -7.429 0.556 6.730 1.00 71.50 123 ASP A C 1
ATOM 958 O O . ASP A 1 123 ? -6.406 0.023 6.304 1.00 71.50 123 ASP A O 1
ATOM 962 N N . THR A 1 124 ? -8.463 -0.199 7.115 1.00 77.19 124 THR A N 1
ATOM 963 C CA . THR A 1 124 ? -8.422 -1.663 7.023 1.00 77.19 124 THR A CA 1
ATOM 964 C C . THR A 1 124 ? -8.442 -2.103 5.562 1.00 77.19 124 THR A C 1
ATOM 966 O O . THR A 1 124 ? -9.326 -1.711 4.795 1.00 77.19 124 THR A O 1
ATOM 969 N N . LEU A 1 125 ? -7.463 -2.933 5.206 1.00 75.31 125 LEU A N 1
ATOM 970 C CA . LEU A 1 125 ? -7.371 -3.664 3.949 1.00 75.31 125 LEU A CA 1
ATOM 971 C C . LEU A 1 125 ? -7.837 -5.101 4.206 1.00 75.31 125 LEU A C 1
ATOM 973 O O . LEU A 1 125 ? -7.346 -5.751 5.126 1.00 75.31 125 LEU A O 1
ATOM 977 N N . GLY A 1 126 ? -8.794 -5.578 3.416 1.00 71.56 126 GLY A N 1
ATOM 978 C CA . GLY A 1 126 ? -9.224 -6.969 3.434 1.00 71.56 126 GLY A CA 1
ATOM 979 C C . GLY A 1 126 ? -8.144 -7.895 2.879 1.00 71.56 126 GLY A C 1
ATOM 980 O O . GLY A 1 126 ? -7.300 -7.486 2.084 1.00 71.56 126 GLY A O 1
ATOM 981 N N . GLU A 1 127 ? -8.196 -9.161 3.271 1.00 68.56 127 GLU A N 1
ATOM 982 C CA . GLU A 1 127 ? -7.280 -10.192 2.788 1.00 68.56 127 GLU A CA 1
ATOM 983 C C . GLU A 1 127 ? -7.982 -11.092 1.767 1.00 68.56 127 GLU A C 1
ATOM 985 O O . GLU A 1 127 ? -9.192 -11.319 1.841 1.00 68.56 127 GLU A O 1
ATOM 990 N N . VAL A 1 128 ? -7.219 -11.590 0.795 1.00 72.19 128 VAL A N 1
ATOM 991 C CA . VAL A 1 128 ? -7.676 -12.611 -0.153 1.00 72.19 128 VAL A CA 1
ATOM 992 C C . VAL A 1 128 ? -6.988 -13.926 0.226 1.00 72.19 128 VAL A C 1
ATOM 994 O O . VAL A 1 128 ? -5.765 -13.918 0.377 1.00 72.19 128 VAL A O 1
ATOM 997 N N . PRO A 1 129 ? -7.733 -15.033 0.396 1.00 73.62 129 PRO A N 1
ATOM 998 C CA . PRO A 1 129 ? -7.156 -16.342 0.697 1.00 73.62 129 PRO A CA 1
ATOM 999 C C . PRO A 1 129 ? -6.129 -16.809 -0.345 1.00 73.62 129 PRO A C 1
ATOM 1001 O O . PRO A 1 129 ? -6.267 -16.515 -1.531 1.00 73.62 129 PRO A O 1
ATOM 1004 N N . ASP A 1 130 ? -5.122 -17.579 0.080 1.00 68.75 130 ASP A N 1
ATOM 1005 C CA . ASP A 1 130 ? -4.058 -18.081 -0.808 1.00 68.75 130 ASP A CA 1
ATOM 1006 C C . ASP A 1 130 ? -4.557 -19.093 -1.864 1.00 68.75 130 ASP A C 1
ATOM 1008 O O . ASP A 1 130 ? -3.908 -19.282 -2.893 1.00 68.75 130 ASP A O 1
ATOM 1012 N N . ASP A 1 131 ? -5.693 -19.751 -1.619 1.00 72.88 131 ASP A N 1
ATOM 1013 C CA . ASP A 1 131 ? -6.346 -20.699 -2.531 1.00 72.88 131 ASP A CA 1
ATOM 1014 C C . ASP A 1 131 ? -7.279 -20.019 -3.547 1.00 72.88 131 ASP A C 1
ATOM 1016 O O . ASP A 1 131 ? -7.781 -20.669 -4.469 1.00 72.88 131 ASP A O 1
ATOM 1020 N N . ALA A 1 132 ? -7.495 -18.707 -3.414 1.00 69.75 132 ALA A N 1
ATOM 1021 C CA . ALA A 1 132 ? -8.277 -17.941 -4.366 1.00 69.75 132 ALA A CA 1
ATOM 1022 C C . ALA A 1 132 ? -7.594 -17.933 -5.750 1.00 69.75 132 ALA A C 1
ATOM 1024 O O . ALA A 1 132 ? -6.377 -17.743 -5.843 1.00 69.75 132 ALA A O 1
ATOM 1025 N N . PRO A 1 133 ? -8.354 -18.068 -6.855 1.00 68.56 133 PRO A N 1
ATOM 1026 C CA . PRO A 1 133 ? -7.796 -17.919 -8.193 1.00 68.56 133 PRO A CA 1
ATOM 1027 C C . PRO A 1 133 ? -7.180 -16.525 -8.345 1.00 68.56 133 PRO A C 1
ATOM 1029 O O . PRO A 1 133 ? -7.865 -15.517 -8.157 1.00 68.56 133 PRO A O 1
ATOM 1032 N N . ALA A 1 134 ? -5.889 -16.474 -8.673 1.00 70.25 134 ALA A N 1
ATOM 1033 C CA . ALA A 1 134 ? -5.140 -15.237 -8.845 1.00 70.25 134 ALA A CA 1
ATOM 1034 C C . ALA A 1 134 ? -4.416 -15.237 -10.190 1.00 70.25 134 ALA A C 1
ATOM 1036 O O . ALA A 1 134 ? -3.777 -16.220 -10.572 1.00 70.25 134 ALA A O 1
ATOM 1037 N N . VAL A 1 135 ? -4.463 -14.094 -10.878 1.00 81.06 135 VAL A N 1
ATOM 1038 C CA . VAL A 1 135 ? -3.712 -13.880 -12.122 1.00 81.06 135 VAL A CA 1
ATOM 1039 C C . VAL A 1 135 ? -2.216 -14.123 -11.851 1.00 81.06 135 VAL A C 1
ATOM 1041 O O . VAL A 1 135 ? -1.713 -13.643 -10.828 1.00 81.06 135 VAL A O 1
ATOM 1044 N N . PRO A 1 136 ? -1.463 -14.808 -12.737 1.00 87.69 136 PRO A N 1
ATOM 1045 C CA . PRO A 1 136 ? -0.061 -15.161 -12.489 1.00 87.69 136 PRO A CA 1
ATOM 1046 C C . PRO A 1 136 ? 0.824 -13.995 -12.026 1.00 87.69 136 PRO A C 1
ATOM 1048 O O . PRO A 1 136 ? 1.610 -14.162 -11.094 1.00 87.69 136 PRO A O 1
ATOM 1051 N N . LEU A 1 137 ? 0.636 -12.806 -12.614 1.00 89.50 137 LEU A N 1
ATOM 1052 C CA . LEU A 1 137 ? 1.375 -11.595 -12.247 1.00 89.50 137 LEU A CA 1
ATOM 1053 C C . LEU A 1 137 ? 1.079 -11.123 -10.814 1.00 89.50 137 LEU A C 1
ATOM 1055 O O . LEU A 1 137 ? 1.979 -10.651 -10.122 1.00 89.50 137 LEU A O 1
ATOM 1059 N N . HIS A 1 138 ? -0.164 -11.277 -10.349 1.00 88.44 138 HIS A N 1
ATOM 1060 C CA . HIS A 1 138 ? -0.537 -10.958 -8.972 1.00 88.44 138 HIS A CA 1
ATOM 1061 C C . HIS A 1 138 ? 0.180 -11.887 -7.990 1.00 88.44 138 HIS A C 1
ATOM 1063 O O . HIS A 1 138 ? 0.787 -11.414 -7.035 1.00 88.44 138 HIS A O 1
ATOM 1069 N N . ARG A 1 139 ? 0.206 -13.196 -8.278 1.00 88.50 139 ARG A N 1
ATOM 1070 C CA . ARG A 1 139 ? 0.923 -14.186 -7.460 1.00 88.50 139 ARG A CA 1
ATOM 1071 C C . ARG A 1 139 ? 2.425 -13.900 -7.388 1.00 88.50 139 ARG A C 1
ATOM 1073 O O . ARG A 1 139 ? 3.019 -14.008 -6.316 1.00 88.50 139 ARG A O 1
ATOM 1080 N N . ASP A 1 140 ? 3.037 -13.529 -8.511 1.00 94.25 140 ASP A N 1
ATOM 1081 C CA . ASP A 1 140 ? 4.445 -13.119 -8.551 1.00 94.25 140 ASP A CA 1
ATOM 1082 C C . ASP A 1 140 ? 4.699 -11.885 -7.671 1.00 94.25 140 ASP A C 1
ATOM 1084 O O . ASP A 1 140 ? 5.604 -11.893 -6.833 1.00 94.25 140 ASP A O 1
ATOM 1088 N N . LEU A 1 141 ? 3.840 -10.863 -7.768 1.00 94.44 141 LEU A N 1
ATOM 1089 C CA . LEU A 1 141 ? 3.922 -9.678 -6.915 1.00 94.44 141 LEU A CA 1
ATOM 1090 C C . LEU A 1 141 ? 3.779 -10.027 -5.426 1.00 94.44 141 LEU A C 1
ATOM 1092 O O . LEU A 1 141 ? 4.591 -9.569 -4.624 1.00 94.44 141 LEU A O 1
ATOM 1096 N N . THR A 1 142 ? 2.816 -10.866 -5.042 1.00 91.00 142 THR A N 1
ATOM 1097 C CA . THR A 1 142 ? 2.644 -11.307 -3.648 1.00 91.00 142 THR A CA 1
ATOM 1098 C C . THR A 1 142 ? 3.892 -12.023 -3.122 1.00 91.00 142 THR A C 1
ATOM 1100 O O . THR A 1 142 ? 4.318 -11.792 -1.988 1.00 91.00 142 THR A O 1
ATOM 1103 N N . ASN A 1 143 ? 4.538 -12.853 -3.944 1.00 92.81 143 ASN A N 1
ATOM 1104 C CA . ASN A 1 143 ? 5.784 -13.524 -3.568 1.00 92.81 143 ASN A CA 1
ATOM 1105 C C . ASN A 1 143 ? 6.939 -12.529 -3.375 1.00 92.81 143 ASN A C 1
ATOM 1107 O O . ASN A 1 143 ? 7.682 -12.640 -2.398 1.00 92.81 143 ASN A O 1
ATOM 1111 N N . LEU A 1 144 ? 7.060 -11.526 -4.251 1.00 95.56 144 LEU A N 1
ATOM 1112 C CA . LEU A 1 144 ? 8.051 -10.449 -4.127 1.00 95.56 144 LEU A CA 1
ATOM 1113 C C . LEU A 1 144 ? 7.803 -9.572 -2.889 1.00 95.56 144 LEU A C 1
ATOM 1115 O O . LEU A 1 144 ? 8.743 -9.198 -2.192 1.00 95.56 144 LEU A O 1
ATOM 1119 N N . GLN A 1 145 ? 6.543 -9.282 -2.567 1.00 94.56 145 GLN A N 1
ATOM 1120 C CA . GLN A 1 145 ? 6.157 -8.559 -1.351 1.00 94.56 145 GLN A CA 1
ATOM 1121 C C . GLN A 1 145 ? 6.589 -9.311 -0.086 1.00 94.56 145 GLN A C 1
ATOM 1123 O O . GLN A 1 145 ? 7.173 -8.717 0.826 1.00 94.56 145 GLN A O 1
ATOM 1128 N N . ARG A 1 146 ? 6.367 -10.632 -0.048 1.00 93.62 146 ARG A N 1
ATOM 1129 C CA . ARG A 1 146 ? 6.789 -11.499 1.062 1.00 93.62 146 ARG A CA 1
ATOM 1130 C C . ARG A 1 146 ? 8.312 -11.559 1.190 1.00 93.62 146 ARG A C 1
ATOM 1132 O O . ARG A 1 146 ? 8.828 -11.339 2.285 1.00 93.62 146 ARG A O 1
ATOM 1139 N N . SER A 1 147 ? 9.032 -11.804 0.094 1.00 94.56 147 SER A N 1
ATOM 1140 C CA . SER A 1 147 ? 10.496 -11.946 0.118 1.00 94.56 147 SER A CA 1
ATOM 1141 C C . SER A 1 147 ? 11.211 -10.644 0.495 1.00 94.56 147 SER A C 1
ATOM 1143 O O . SER A 1 147 ? 12.157 -10.665 1.281 1.00 94.56 147 SER A O 1
ATOM 1145 N N . LEU A 1 148 ? 10.713 -9.497 0.023 1.00 95.38 148 LEU A N 1
ATOM 1146 C CA . LEU A 1 148 ? 11.273 -8.172 0.317 1.00 95.38 148 LEU A CA 1
ATOM 1147 C C . LEU A 1 148 ? 10.741 -7.556 1.617 1.00 95.38 148 LEU A C 1
ATOM 1149 O O . LEU A 1 148 ? 11.152 -6.452 1.998 1.00 95.38 148 LEU A O 1
ATOM 1153 N N . ARG A 1 149 ? 9.845 -8.265 2.316 1.00 94.25 149 ARG A N 1
ATOM 1154 C CA . ARG A 1 149 ? 9.160 -7.810 3.535 1.00 94.25 149 ARG A CA 1
ATOM 1155 C C . ARG A 1 149 ? 8.461 -6.458 3.344 1.00 94.25 149 ARG A C 1
ATOM 1157 O O . ARG A 1 149 ? 8.463 -5.628 4.248 1.00 94.25 149 ARG A O 1
ATOM 1164 N N . LEU A 1 150 ? 7.885 -6.237 2.164 1.00 92.38 150 LEU A N 1
ATOM 1165 C CA . LEU A 1 150 ? 7.080 -5.062 1.844 1.00 92.38 150 LEU A CA 1
ATOM 1166 C C . LEU A 1 150 ? 5.606 -5.455 1.911 1.00 92.38 150 LEU A C 1
ATOM 1168 O O . LEU A 1 150 ? 5.063 -6.006 0.956 1.00 92.38 150 LEU A O 1
ATOM 1172 N N . ARG A 1 151 ? 4.961 -5.209 3.053 1.00 87.50 151 ARG A N 1
ATOM 1173 C CA . ARG A 1 151 ? 3.538 -5.523 3.223 1.00 87.50 151 ARG A CA 1
ATOM 1174 C C . ARG A 1 151 ? 2.673 -4.402 2.633 1.00 87.50 151 ARG A C 1
ATOM 1176 O O . ARG A 1 151 ? 2.916 -3.241 2.963 1.00 87.50 151 ARG A O 1
ATOM 1183 N N . PRO A 1 152 ? 1.672 -4.720 1.794 1.00 89.06 152 PRO A N 1
ATOM 1184 C CA . PRO A 1 152 ? 0.633 -3.771 1.418 1.00 89.06 152 PRO A CA 1
ATOM 1185 C C . PRO A 1 152 ? -0.056 -3.204 2.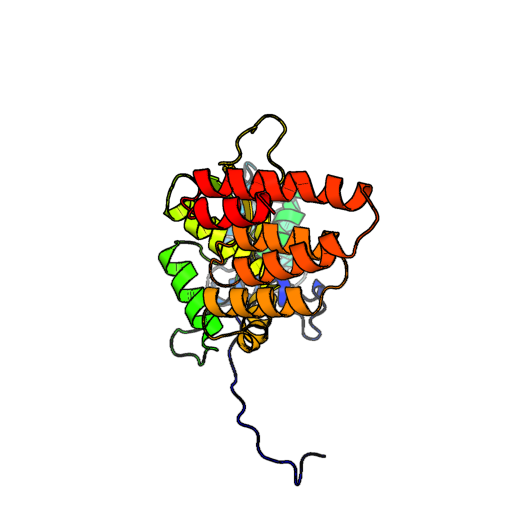658 1.00 89.06 152 PRO A C 1
ATOM 1187 O O . PRO A 1 152 ? -0.480 -3.957 3.532 1.00 89.06 152 PRO A O 1
ATOM 1190 N N . ALA A 1 153 ? -0.171 -1.884 2.727 1.00 87.69 153 ALA A N 1
ATOM 1191 C CA . ALA A 1 153 ? -0.880 -1.192 3.790 1.00 87.69 153 ALA A CA 1
ATOM 1192 C C . ALA A 1 153 ? -1.672 -0.036 3.177 1.00 87.69 153 ALA A C 1
ATOM 1194 O O . ALA A 1 153 ? -1.172 0.629 2.270 1.00 87.69 153 ALA A O 1
ATOM 1195 N N . ALA A 1 154 ? -2.904 0.187 3.641 1.00 83.75 154 ALA A N 1
ATOM 1196 C CA . ALA A 1 154 ? -3.715 1.303 3.150 1.00 83.75 154 ALA A CA 1
ATOM 1197 C C . ALA A 1 154 ? -3.273 2.657 3.736 1.00 83.75 154 ALA A C 1
ATOM 1199 O O . ALA A 1 154 ? -3.582 3.703 3.169 1.00 83.75 154 ALA A O 1
ATOM 1200 N N . GLN A 1 155 ? -2.538 2.630 4.852 1.00 82.56 155 GLN A N 1
ATOM 1201 C CA . GLN A 1 155 ? -1.875 3.795 5.430 1.00 82.56 155 GLN A CA 1
ATOM 1202 C C . GLN A 1 155 ? -0.570 4.119 4.694 1.00 82.56 155 GLN A C 1
ATOM 1204 O O . GLN A 1 155 ? 0.103 3.218 4.189 1.00 82.56 155 GLN A O 1
ATOM 1209 N N . ASP A 1 156 ? -0.200 5.398 4.700 1.00 87.75 156 ASP A N 1
ATOM 1210 C CA . ASP A 1 156 ? 1.070 5.847 4.142 1.00 87.75 156 ASP A CA 1
ATOM 1211 C C . ASP A 1 156 ? 2.241 5.255 4.943 1.00 87.75 156 ASP A C 1
ATOM 1213 O O . ASP A 1 156 ? 2.297 5.350 6.171 1.00 87.75 156 ASP A O 1
ATOM 1217 N N . LEU A 1 157 ? 3.179 4.637 4.230 1.00 91.31 157 LEU A N 1
ATOM 1218 C CA . LEU A 1 157 ? 4.425 4.101 4.763 1.00 91.31 157 LEU A CA 1
ATOM 1219 C C . LEU A 1 157 ? 5.598 4.807 4.086 1.00 91.31 157 LEU A C 1
ATOM 1221 O O . LEU A 1 157 ? 5.838 4.614 2.893 1.00 91.31 157 LEU A O 1
ATOM 1225 N N . ASP A 1 158 ? 6.345 5.593 4.856 1.00 92.94 158 ASP A N 1
ATOM 1226 C CA . ASP A 1 158 ? 7.576 6.219 4.382 1.00 92.94 158 ASP A CA 1
ATOM 1227 C C . ASP A 1 158 ? 8.746 5.220 4.484 1.00 92.94 158 ASP A C 1
ATOM 1229 O O . ASP A 1 158 ? 9.012 4.636 5.537 1.00 92.94 158 ASP A O 1
ATOM 1233 N N . LEU A 1 159 ? 9.445 5.005 3.369 1.00 92.94 159 LEU A N 1
ATOM 1234 C CA . LEU A 1 159 ? 10.625 4.151 3.252 1.00 92.94 159 LEU A CA 1
ATOM 1235 C C . LEU A 1 159 ? 11.841 4.979 2.851 1.00 92.94 159 LEU A C 1
ATOM 1237 O O . LEU A 1 159 ? 11.781 5.782 1.922 1.00 92.94 159 LEU A O 1
ATOM 1241 N N . ASP A 1 160 ? 12.963 4.722 3.515 1.00 92.88 160 ASP A N 1
ATOM 1242 C CA . ASP A 1 160 ? 14.265 5.302 3.194 1.00 92.88 160 ASP A CA 1
ATOM 1243 C C . ASP A 1 160 ? 15.232 4.163 2.839 1.00 92.88 160 ASP A C 1
ATOM 1245 O O . ASP A 1 160 ? 15.582 3.341 3.689 1.00 92.88 160 ASP A O 1
ATOM 1249 N N . LEU A 1 161 ? 15.579 4.059 1.557 1.00 91.69 161 LEU A N 1
ATOM 1250 C CA . LEU A 1 161 ? 16.311 2.941 0.966 1.00 91.69 161 LEU A CA 1
ATOM 1251 C C . LEU A 1 161 ? 17.770 3.335 0.719 1.00 91.69 161 LEU A C 1
ATOM 1253 O O . LEU A 1 161 ? 18.040 4.322 0.031 1.00 91.69 161 LEU A O 1
ATOM 1257 N N . ASP A 1 162 ? 18.713 2.537 1.228 1.00 90.06 162 ASP A N 1
ATOM 1258 C CA . ASP A 1 162 ? 20.133 2.633 0.866 1.00 90.06 162 ASP A CA 1
ATOM 1259 C C . ASP A 1 162 ? 20.451 1.611 -0.230 1.00 90.06 162 ASP A C 1
ATOM 1261 O O . ASP A 1 162 ? 20.511 0.408 0.018 1.00 90.06 162 ASP A O 1
ATOM 1265 N N . LEU A 1 163 ? 20.677 2.093 -1.451 1.00 87.69 163 LEU A N 1
ATOM 1266 C CA . LEU A 1 163 ? 20.867 1.270 -2.646 1.00 87.69 163 LEU A CA 1
ATOM 1267 C C . LEU A 1 163 ? 22.132 0.401 -2.617 1.00 87.69 163 LEU A C 1
ATOM 1269 O O . LEU A 1 163 ? 22.282 -0.467 -3.469 1.00 87.69 163 LEU A O 1
ATOM 1273 N N . ARG A 1 164 ? 23.031 0.598 -1.647 1.00 85.19 164 ARG A N 1
ATOM 1274 C CA . ARG A 1 164 ? 24.196 -0.277 -1.435 1.00 85.19 164 ARG A CA 1
ATOM 1275 C C . ARG A 1 164 ? 23.830 -1.580 -0.726 1.00 85.19 164 ARG A C 1
ATOM 1277 O O . ARG A 1 164 ? 24.642 -2.495 -0.665 1.00 85.19 164 ARG A O 1
ATOM 1284 N N . ARG A 1 165 ? 22.631 -1.657 -0.143 1.00 89.00 165 ARG A N 1
ATOM 1285 C CA . ARG A 1 165 ? 22.112 -2.856 0.515 1.00 89.00 165 ARG A CA 1
ATOM 1286 C C . ARG A 1 165 ? 21.245 -3.618 -0.477 1.00 89.00 165 ARG A C 1
ATOM 1288 O O . ARG A 1 165 ? 20.240 -3.087 -0.941 1.00 89.00 165 ARG A O 1
ATOM 1295 N N . ASP A 1 166 ? 21.566 -4.884 -0.724 1.00 89.75 166 ASP A N 1
ATOM 1296 C CA . ASP A 1 166 ? 20.887 -5.705 -1.741 1.00 89.75 166 ASP A CA 1
ATOM 1297 C C . ASP A 1 166 ? 19.360 -5.733 -1.598 1.00 89.75 166 ASP A C 1
ATOM 1299 O O . ASP A 1 166 ? 18.631 -5.641 -2.588 1.00 89.75 166 ASP A O 1
ATOM 1303 N N . VAL A 1 167 ? 18.865 -5.816 -0.357 1.00 93.12 167 VAL A N 1
ATOM 1304 C CA . VAL A 1 167 ? 17.424 -5.821 -0.061 1.00 93.12 167 VAL A CA 1
ATOM 1305 C C . VAL A 1 167 ? 16.781 -4.484 -0.429 1.00 93.12 167 VAL A C 1
ATOM 1307 O O . VAL A 1 167 ? 15.727 -4.469 -1.059 1.00 93.12 167 VAL A O 1
ATOM 1310 N N . ASP A 1 168 ? 17.407 -3.361 -0.082 1.00 93.00 168 ASP A N 1
ATOM 1311 C CA . ASP A 1 168 ? 16.867 -2.028 -0.360 1.00 93.00 168 ASP A CA 1
ATOM 1312 C C . ASP A 1 168 ? 16.976 -1.689 -1.858 1.00 93.00 168 ASP A C 1
ATOM 1314 O O . ASP A 1 168 ? 16.034 -1.144 -2.438 1.00 93.00 168 ASP A O 1
ATOM 1318 N N . ALA A 1 169 ? 18.039 -2.138 -2.531 1.00 91.12 169 ALA A N 1
ATOM 1319 C CA . ALA A 1 169 ? 18.150 -2.099 -3.988 1.00 91.12 169 ALA A CA 1
ATOM 1320 C C . ALA A 1 169 ? 17.062 -2.946 -4.672 1.00 91.12 169 ALA A C 1
ATOM 1322 O O . ALA A 1 169 ? 16.462 -2.528 -5.662 1.00 91.12 169 ALA A O 1
ATOM 1323 N N . ALA A 1 170 ? 16.760 -4.142 -4.157 1.00 94.31 170 ALA A N 1
ATOM 1324 C CA . ALA A 1 170 ? 15.675 -4.978 -4.670 1.00 94.31 170 ALA A CA 1
ATOM 1325 C C . ALA A 1 170 ? 14.288 -4.342 -4.456 1.00 94.31 170 ALA A C 1
ATOM 1327 O O . ALA A 1 170 ? 13.451 -4.399 -5.359 1.00 94.31 170 ALA A O 1
ATOM 1328 N N . ARG A 1 171 ? 14.060 -3.670 -3.319 1.00 96.00 171 ARG A N 1
ATOM 1329 C CA . ARG A 1 171 ? 12.838 -2.887 -3.053 1.00 96.00 171 ARG A CA 1
ATOM 1330 C C . ARG A 1 171 ? 12.680 -1.725 -4.032 1.00 96.00 171 ARG A C 1
ATOM 1332 O O . ARG A 1 171 ? 11.618 -1.597 -4.636 1.00 96.00 171 ARG A O 1
ATOM 1339 N N . SER A 1 172 ? 13.736 -0.936 -4.243 1.00 94.25 172 SER A N 1
ATOM 1340 C CA . SER A 1 172 ? 13.752 0.157 -5.228 1.00 94.25 172 SER A CA 1
ATOM 1341 C C . SER A 1 172 ? 13.417 -0.358 -6.635 1.00 94.25 172 SER A C 1
ATOM 1343 O O . SER A 1 172 ? 12.482 0.132 -7.275 1.00 94.25 172 SER A O 1
ATOM 1345 N N . ARG A 1 173 ? 14.089 -1.430 -7.083 1.00 95.12 173 ARG A N 1
ATOM 1346 C CA . ARG A 1 173 ? 13.828 -2.066 -8.387 1.00 95.12 173 ARG A CA 1
ATOM 1347 C C . ARG A 1 173 ? 12.376 -2.504 -8.539 1.00 95.12 173 ARG A C 1
ATOM 1349 O O . ARG A 1 173 ? 11.766 -2.216 -9.567 1.00 95.12 173 ARG A O 1
ATOM 1356 N N . LEU A 1 174 ? 11.801 -3.162 -7.528 1.00 97.19 174 LEU A N 1
ATOM 1357 C CA . LEU A 1 174 ? 10.392 -3.561 -7.551 1.00 97.19 174 LEU A CA 1
ATOM 1358 C C . LEU A 1 174 ? 9.470 -2.348 -7.744 1.00 97.19 174 LEU A C 1
ATOM 1360 O O . LEU A 1 174 ? 8.617 -2.368 -8.630 1.00 97.19 174 LEU A O 1
ATOM 1364 N N . LEU A 1 175 ? 9.657 -1.284 -6.959 1.00 96.56 175 LEU A N 1
ATOM 1365 C CA . LEU A 1 175 ? 8.822 -0.081 -7.033 1.00 96.56 175 LEU A CA 1
ATOM 1366 C C . LEU A 1 175 ? 8.928 0.605 -8.404 1.00 96.56 175 LEU A C 1
ATOM 1368 O O . LEU A 1 175 ? 7.912 0.994 -8.982 1.00 96.56 175 LEU A O 1
ATOM 1372 N N . HIS A 1 176 ? 10.128 0.688 -8.981 1.00 95.75 176 HIS A N 1
ATOM 1373 C CA . HIS A 1 176 ? 10.317 1.217 -10.332 1.00 95.75 176 HIS A CA 1
ATOM 1374 C C . HIS A 1 176 ? 9.665 0.348 -11.417 1.00 95.75 176 HIS A C 1
ATOM 1376 O O . HIS A 1 176 ? 9.017 0.889 -12.319 1.00 95.75 176 HIS A O 1
ATOM 1382 N N . ARG A 1 177 ? 9.766 -0.984 -11.318 1.00 97.31 177 ARG A N 1
ATOM 1383 C CA . ARG A 1 177 ? 9.098 -1.920 -12.243 1.00 97.31 177 ARG A CA 1
ATOM 1384 C C . ARG A 1 177 ? 7.579 -1.773 -12.186 1.00 97.31 177 ARG A C 1
ATOM 1386 O O . ARG A 1 177 ? 6.934 -1.664 -13.225 1.00 97.31 177 ARG A O 1
ATOM 1393 N N . LEU A 1 178 ? 7.007 -1.686 -10.988 1.00 96.94 178 LEU A N 1
ATOM 1394 C CA . LEU A 1 178 ? 5.568 -1.477 -10.807 1.00 96.94 178 LEU A CA 1
ATOM 1395 C C . LEU A 1 178 ? 5.104 -0.140 -11.393 1.00 96.94 178 LEU A C 1
ATOM 1397 O O . LEU A 1 178 ? 4.093 -0.094 -12.094 1.00 96.94 178 LEU A O 1
ATOM 1401 N N . ARG A 1 179 ? 5.881 0.934 -11.223 1.00 95.56 179 ARG A N 1
ATOM 1402 C CA . ARG A 1 179 ? 5.580 2.225 -11.859 1.00 95.56 179 ARG A CA 1
ATOM 1403 C C . ARG A 1 179 ? 5.610 2.161 -13.382 1.00 95.56 179 ARG A C 1
ATOM 1405 O O . ARG A 1 179 ? 4.735 2.754 -14.006 1.00 95.56 179 ARG A O 1
ATOM 1412 N N . LEU A 1 180 ? 6.553 1.431 -13.984 1.00 94.62 180 LEU A N 1
ATOM 1413 C CA . LEU A 1 180 ? 6.543 1.183 -15.433 1.00 94.62 180 LEU A CA 1
ATOM 1414 C C . LEU A 1 180 ? 5.257 0.469 -15.858 1.00 94.62 180 LEU A C 1
ATOM 1416 O O . LEU A 1 180 ? 4.649 0.839 -16.861 1.00 94.62 180 LEU A O 1
ATOM 1420 N N . LEU A 1 181 ? 4.784 -0.490 -15.061 1.00 95.62 181 LEU A N 1
ATOM 1421 C CA . LEU A 1 181 ? 3.518 -1.191 -15.284 1.00 95.62 181 LEU A CA 1
ATOM 1422 C C . LEU A 1 181 ? 2.270 -0.322 -15.067 1.00 95.62 181 LEU A C 1
ATOM 1424 O O . LEU A 1 181 ? 1.209 -0.691 -15.559 1.00 95.62 181 LEU A O 1
ATOM 1428 N N . GLY A 1 182 ? 2.396 0.879 -14.495 1.00 92.88 182 GLY A N 1
ATOM 1429 C CA . GLY A 1 182 ? 1.259 1.741 -14.138 1.00 92.88 182 GLY A CA 1
ATOM 1430 C C . GLY A 1 182 ? 0.630 1.374 -12.790 1.00 92.88 182 GLY A C 1
ATOM 1431 O O . GLY A 1 182 ? -0.462 1.832 -12.464 1.00 92.88 182 GLY A O 1
ATOM 1432 N N . VAL A 1 183 ? 1.316 0.544 -12.000 1.00 95.00 183 VAL A N 1
ATOM 1433 C CA . VAL A 1 183 ? 0.953 0.186 -10.627 1.00 95.00 183 VAL A CA 1
ATOM 1434 C C . VAL A 1 183 ? 1.706 1.129 -9.687 1.00 95.00 183 VAL A C 1
ATOM 1436 O O . VAL A 1 183 ? 2.851 0.892 -9.301 1.00 95.00 183 VAL A O 1
ATOM 1439 N N . HIS A 1 184 ? 1.078 2.249 -9.340 1.00 93.12 184 HIS A N 1
ATOM 1440 C CA . HIS A 1 184 ? 1.683 3.317 -8.537 1.00 93.12 184 HIS A CA 1
ATOM 1441 C C . HIS A 1 184 ? 1.632 3.036 -7.028 1.00 93.12 184 HIS A C 1
ATOM 1443 O O . HIS A 1 184 ? 1.099 3.830 -6.265 1.00 93.12 184 HIS A O 1
ATOM 1449 N N . TRP A 1 185 ? 2.202 1.911 -6.590 1.00 94.62 185 TRP A N 1
ATOM 1450 C CA . TRP A 1 185 ? 2.245 1.561 -5.164 1.00 94.62 185 TRP A CA 1
ATOM 1451 C C . TRP A 1 185 ? 3.130 2.505 -4.333 1.00 94.62 185 TRP A C 1
ATOM 1453 O O . TRP A 1 185 ? 2.841 2.767 -3.168 1.00 94.62 185 TRP A O 1
ATOM 1463 N N . GLY A 1 186 ? 4.197 3.038 -4.933 1.00 92.38 186 GLY A N 1
ATOM 1464 C CA . GLY A 1 186 ? 5.087 3.997 -4.288 1.00 92.38 186 GLY A CA 1
ATOM 1465 C C . GLY A 1 186 ? 5.294 5.252 -5.128 1.00 92.38 186 GLY A C 1
ATOM 1466 O O . GLY A 1 186 ? 5.444 5.175 -6.353 1.00 92.38 186 GLY A O 1
ATOM 1467 N N . THR A 1 187 ? 5.364 6.401 -4.463 1.00 90.38 187 THR A N 1
ATOM 1468 C CA . THR A 1 187 ? 5.798 7.677 -5.038 1.00 90.38 187 THR A CA 1
ATOM 1469 C C . THR A 1 187 ? 7.156 8.071 -4.443 1.00 90.38 187 THR A C 1
ATOM 1471 O O . THR A 1 187 ? 7.312 8.060 -3.222 1.00 90.38 187 THR A O 1
ATOM 1474 N N . PRO A 1 188 ? 8.175 8.394 -5.262 1.00 89.50 188 PRO A N 1
ATOM 1475 C CA . PRO A 1 188 ? 9.425 8.924 -4.739 1.00 89.50 188 PRO A CA 1
ATOM 1476 C C . PRO A 1 188 ? 9.171 10.282 -4.101 1.00 89.50 188 PRO A C 1
ATOM 1478 O O . PRO A 1 188 ? 8.499 11.131 -4.692 1.00 89.50 188 PRO A O 1
ATOM 1481 N N . THR A 1 189 ? 9.731 10.499 -2.921 1.00 86.38 189 THR A N 1
ATOM 1482 C CA . THR A 1 189 ? 9.700 11.791 -2.242 1.00 86.38 189 THR A CA 1
ATOM 1483 C C . THR A 1 189 ? 11.029 12.505 -2.459 1.00 86.38 189 THR A C 1
ATOM 1485 O O . THR A 1 189 ? 12.090 11.882 -2.517 1.00 86.38 189 THR A O 1
ATOM 1488 N N . ALA A 1 190 ? 10.981 13.828 -2.636 1.00 68.69 190 ALA A N 1
ATOM 1489 C CA . ALA A 1 190 ? 12.197 14.610 -2.804 1.00 68.69 190 ALA A CA 1
ATOM 1490 C C . ALA A 1 190 ? 13.068 14.473 -1.548 1.00 68.69 190 ALA A C 1
ATOM 1492 O O . ALA A 1 190 ? 12.614 14.696 -0.422 1.00 68.69 190 ALA A O 1
ATOM 1493 N N . SER A 1 191 ? 14.333 14.111 -1.743 1.00 56.94 191 SER A N 1
ATOM 1494 C CA . SER A 1 191 ? 15.340 14.185 -0.696 1.00 56.94 191 SER A CA 1
ATOM 1495 C C . SER A 1 191 ? 15.414 15.637 -0.223 1.00 56.94 191 SER A C 1
ATOM 1497 O O . SER A 1 191 ? 15.808 16.511 -0.991 1.00 56.94 191 SER A O 1
ATOM 1499 N N . GLY A 1 192 ? 14.998 15.908 1.021 1.00 44.22 192 GLY A N 1
ATOM 1500 C CA . GLY A 1 192 ? 15.180 17.222 1.646 1.00 44.22 192 GLY A CA 1
ATOM 1501 C C . GLY A 1 192 ? 16.620 17.712 1.449 1.00 44.22 192 GLY A C 1
ATOM 1502 O O . GLY A 1 192 ? 17.533 16.889 1.347 1.00 44.22 192 GLY A O 1
ATOM 1503 N N . SER A 1 193 ? 16.791 19.032 1.361 1.00 39.59 193 SER A N 1
ATOM 1504 C CA . SER A 1 193 ? 17.916 19.806 0.800 1.00 39.59 193 SER A CA 1
ATOM 1505 C C . SER A 1 193 ? 19.344 19.568 1.347 1.00 39.59 193 SER A C 1
ATOM 1507 O O . SER A 1 193 ? 20.174 20.467 1.287 1.00 39.59 193 SER A O 1
ATOM 1509 N N . GLY A 1 194 ? 19.675 18.383 1.862 1.00 42.34 194 GLY A N 1
ATOM 1510 C CA . GLY A 1 194 ? 21.007 18.011 2.353 1.00 42.34 194 GLY A CA 1
ATOM 1511 C C . GLY A 1 194 ? 21.433 16.567 2.055 1.00 42.34 194 GLY A C 1
ATOM 1512 O O . GLY A 1 194 ? 22.448 16.116 2.572 1.00 42.34 194 GLY A O 1
ATOM 1513 N N . SER A 1 195 ? 20.680 15.813 1.246 1.00 40.16 195 SER A N 1
ATOM 1514 C CA . SER A 1 195 ? 21.011 14.427 0.878 1.00 40.16 195 SER A CA 1
ATOM 1515 C C . SER A 1 195 ? 21.559 14.364 -0.552 1.00 40.16 195 SER A C 1
ATOM 1517 O O . SER A 1 195 ? 20.866 13.981 -1.492 1.00 40.16 195 SER A O 1
ATOM 1519 N N . THR A 1 196 ? 22.825 14.737 -0.714 1.00 41.06 196 THR A N 1
ATOM 1520 C CA . THR A 1 196 ? 23.566 14.812 -1.989 1.00 41.06 196 THR A CA 1
ATOM 1521 C C . THR A 1 196 ? 24.065 13.446 -2.499 1.00 41.06 196 THR A C 1
ATOM 1523 O O . THR A 1 196 ? 25.074 13.368 -3.196 1.00 41.06 196 THR A O 1
ATOM 1526 N N . GLY A 1 197 ? 23.407 12.346 -2.125 1.00 52.03 197 GLY A N 1
ATOM 1527 C CA . GLY A 1 197 ? 23.843 10.988 -2.451 1.00 52.03 197 GLY A CA 1
ATOM 1528 C C . GLY A 1 197 ? 22.946 10.307 -3.481 1.00 52.03 197 GLY A C 1
ATOM 1529 O O . GLY A 1 197 ? 21.783 10.052 -3.194 1.00 52.03 197 GLY A O 1
ATOM 1530 N N . THR A 1 198 ? 23.504 9.906 -4.628 1.00 66.12 198 THR A N 1
ATOM 1531 C CA . THR A 1 198 ? 22.865 9.024 -5.637 1.00 66.12 198 THR A CA 1
ATOM 1532 C C . THR A 1 198 ? 22.497 7.629 -5.111 1.00 66.12 198 THR A C 1
ATOM 1534 O O . THR A 1 198 ? 21.897 6.839 -5.830 1.00 66.12 198 THR A O 1
ATOM 1537 N N . PHE A 1 199 ? 22.871 7.306 -3.871 1.00 77.94 199 PHE A N 1
ATOM 1538 C CA . PHE A 1 199 ? 22.675 6.001 -3.242 1.00 77.94 199 PHE A CA 1
ATOM 1539 C C . PHE A 1 199 ? 21.452 5.933 -2.315 1.00 77.94 199 PHE A C 1
ATOM 1541 O O . PHE A 1 199 ? 21.164 4.858 -1.799 1.00 77.94 199 PHE A O 1
ATOM 1548 N N . ARG A 1 200 ? 20.747 7.046 -2.066 1.00 85.12 200 ARG A N 1
ATOM 1549 C CA . ARG A 1 200 ? 19.572 7.077 -1.179 1.00 85.12 200 ARG A CA 1
ATOM 1550 C C . ARG A 1 200 ? 18.308 7.414 -1.946 1.00 85.12 200 ARG A C 1
ATOM 1552 O O . ARG A 1 200 ? 18.263 8.415 -2.655 1.00 85.12 200 ARG A O 1
ATOM 1559 N N . GLU A 1 201 ? 17.269 6.616 -1.742 1.00 89.38 201 GLU A N 1
ATOM 1560 C CA . GLU A 1 201 ? 15.941 6.867 -2.292 1.00 89.38 201 GLU A CA 1
ATOM 1561 C C . GLU A 1 201 ? 14.896 6.877 -1.186 1.00 89.38 201 GLU A C 1
ATOM 1563 O O . GLU A 1 201 ? 14.810 5.943 -0.390 1.00 89.38 201 GLU A O 1
ATOM 1568 N N . ARG A 1 202 ? 14.054 7.910 -1.175 1.00 92.12 202 ARG A N 1
ATOM 1569 C CA . ARG A 1 202 ? 12.907 7.987 -0.277 1.00 92.12 202 ARG A CA 1
ATOM 1570 C C . ARG A 1 202 ? 11.622 7.759 -1.047 1.00 92.12 202 ARG A C 1
ATOM 1572 O O . ARG A 1 202 ? 11.437 8.293 -2.140 1.00 92.12 202 ARG A O 1
ATOM 1579 N N . TRP A 1 203 ? 10.737 6.969 -0.464 1.00 94.56 203 TRP A N 1
ATOM 1580 C CA . TRP A 1 203 ? 9.482 6.558 -1.068 1.00 94.56 203 TRP A CA 1
ATOM 1581 C C . TRP A 1 203 ? 8.353 6.685 -0.061 1.00 94.56 203 TRP A C 1
ATOM 1583 O O . TRP A 1 203 ? 8.528 6.341 1.102 1.00 94.56 203 TRP A O 1
ATOM 1593 N N . ARG A 1 204 ? 7.182 7.112 -0.523 1.00 94.75 204 ARG A N 1
ATOM 1594 C CA . ARG A 1 204 ? 5.928 6.994 0.215 1.00 94.75 204 ARG A CA 1
ATOM 1595 C C . ARG A 1 204 ? 5.072 5.931 -0.443 1.00 94.75 204 ARG A C 1
ATOM 1597 O O . ARG A 1 204 ? 4.789 6.020 -1.639 1.00 94.75 204 ARG A O 1
ATOM 1604 N N . LEU A 1 205 ? 4.716 4.902 0.311 1.00 94.81 205 LEU A N 1
ATOM 1605 C CA . LEU A 1 205 ? 3.957 3.761 -0.180 1.00 94.81 205 LEU A CA 1
ATOM 1606 C C . LEU A 1 205 ? 2.543 3.822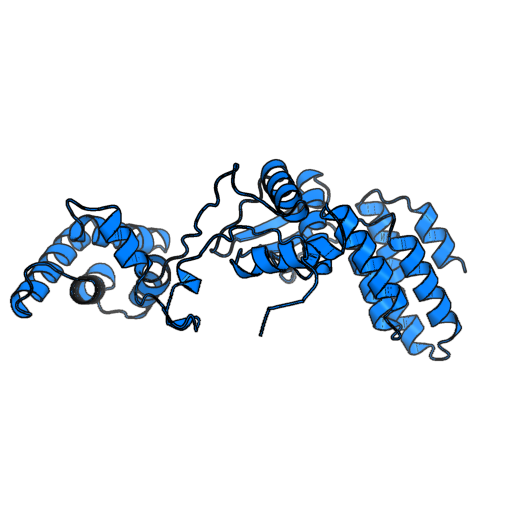 0.367 1.00 94.81 205 LEU A C 1
ATOM 1608 O O . LEU A 1 205 ? 2.351 4.043 1.558 1.00 94.81 205 LEU A O 1
ATOM 1612 N N . ARG A 1 206 ? 1.570 3.559 -0.500 1.00 91.31 206 ARG A N 1
ATOM 1613 C CA . ARG A 1 206 ? 0.166 3.403 -0.127 1.00 91.31 206 ARG A CA 1
ATOM 1614 C C . ARG A 1 206 ? -0.478 2.376 -1.034 1.00 91.31 206 ARG A C 1
ATOM 1616 O O . ARG A 1 206 ? -0.409 2.495 -2.255 1.00 91.31 206 ARG A O 1
ATOM 1623 N N . TRP A 1 207 ? -1.073 1.345 -0.447 1.00 90.44 207 TRP A N 1
ATOM 1624 C CA . TRP A 1 207 ? -1.784 0.328 -1.208 1.00 90.44 207 TRP A CA 1
ATOM 1625 C C . TRP A 1 207 ? -3.269 0.657 -1.321 1.00 90.44 207 TRP A C 1
ATOM 1627 O O . TRP A 1 207 ? -3.962 0.824 -0.319 1.00 90.44 207 TRP A O 1
ATOM 1637 N N . GLU A 1 208 ? -3.767 0.672 -2.552 1.00 84.88 208 GLU A N 1
ATOM 1638 C CA . GLU A 1 208 ? -5.180 0.862 -2.869 1.00 84.88 208 GLU A CA 1
ATOM 1639 C C . GLU A 1 208 ? -5.719 -0.364 -3.617 1.00 84.88 208 GLU A C 1
ATOM 1641 O O . GLU A 1 208 ? -4.972 -0.975 -4.388 1.00 84.88 208 GLU A O 1
ATOM 1646 N N . PRO A 1 209 ? -6.998 -0.744 -3.442 1.00 79.50 209 PRO A N 1
ATOM 1647 C CA . PRO A 1 209 ? -7.615 -1.848 -4.184 1.00 79.50 209 PRO A CA 1
ATOM 1648 C C . PRO A 1 209 ? -7.440 -1.747 -5.703 1.00 79.50 209 PRO A C 1
ATOM 1650 O O . PRO A 1 209 ? -7.265 -2.754 -6.389 1.00 79.50 209 PRO A O 1
ATOM 1653 N N . GLU A 1 210 ? -7.439 -0.528 -6.233 1.00 82.25 210 GLU A N 1
ATOM 1654 C CA . GLU A 1 210 ? -7.217 -0.205 -7.638 1.00 82.25 210 GLU A CA 1
ATOM 1655 C C . GLU A 1 210 ? -5.869 -0.740 -8.127 1.00 82.25 210 GLU A C 1
ATOM 1657 O O . GLU A 1 210 ? -5.766 -1.182 -9.268 1.00 82.25 210 GLU A O 1
ATOM 1662 N N . LEU A 1 211 ? -4.846 -0.789 -7.269 1.00 88.56 211 LEU A N 1
ATOM 1663 C CA . LEU A 1 211 ? -3.540 -1.342 -7.623 1.00 88.56 211 LEU A CA 1
ATOM 1664 C C . LEU A 1 211 ? -3.600 -2.847 -7.886 1.00 88.56 211 LEU A C 1
ATOM 1666 O O . LEU A 1 211 ? -2.858 -3.334 -8.738 1.00 88.56 211 LEU A O 1
ATOM 1670 N N . ALA A 1 212 ? -4.498 -3.590 -7.233 1.00 85.88 212 ALA A N 1
ATOM 1671 C CA . ALA A 1 212 ? -4.700 -5.004 -7.547 1.00 85.88 212 ALA A CA 1
ATOM 1672 C C . ALA A 1 212 ? -5.326 -5.176 -8.942 1.00 85.88 212 ALA A C 1
ATOM 1674 O O . ALA A 1 212 ? -4.891 -6.041 -9.701 1.00 85.88 212 ALA A O 1
ATOM 1675 N N . VAL A 1 213 ? -6.263 -4.298 -9.323 1.00 82.06 213 VAL A N 1
ATOM 1676 C CA . VAL A 1 213 ? -6.844 -4.263 -10.678 1.00 82.06 213 VAL A CA 1
ATOM 1677 C C . VAL A 1 213 ? -5.782 -3.887 -11.710 1.00 82.06 213 VAL A C 1
ATOM 1679 O O . VAL A 1 213 ? -5.599 -4.612 -12.683 1.00 82.06 213 VAL A O 1
ATOM 1682 N N . ARG A 1 214 ? -5.003 -2.825 -11.462 1.00 87.44 214 ARG A N 1
ATOM 1683 C CA . ARG A 1 214 ? -3.871 -2.434 -12.322 1.00 87.44 214 ARG A CA 1
ATOM 1684 C C . ARG A 1 214 ? -2.843 -3.553 -12.467 1.00 87.44 214 ARG A C 1
ATOM 1686 O O . ARG A 1 214 ? -2.280 -3.729 -13.543 1.00 87.44 214 ARG A O 1
ATOM 1693 N N . THR A 1 215 ? -2.612 -4.329 -11.409 1.00 90.75 215 THR A N 1
ATOM 1694 C CA . THR A 1 215 ? -1.730 -5.502 -11.468 1.00 90.75 215 THR A CA 1
ATOM 1695 C C . THR A 1 215 ? -2.317 -6.586 -12.372 1.00 90.75 215 THR A C 1
ATOM 1697 O O . THR A 1 215 ? -1.588 -7.154 -13.178 1.00 90.75 215 THR A O 1
ATOM 1700 N N . ALA A 1 216 ? -3.623 -6.857 -12.297 1.00 84.56 216 ALA A N 1
ATOM 1701 C CA . ALA A 1 216 ? -4.279 -7.812 -13.189 1.00 84.56 216 ALA A CA 1
ATOM 1702 C C . ALA A 1 216 ? -4.243 -7.349 -14.660 1.00 84.56 216 ALA A C 1
ATOM 1704 O O . ALA A 1 216 ? -3.884 -8.133 -15.536 1.00 84.56 216 ALA A O 1
ATOM 1705 N N . GLU A 1 217 ? -4.523 -6.068 -14.927 1.00 82.62 217 GLU A N 1
ATOM 1706 C CA . GLU A 1 217 ? -4.428 -5.452 -16.262 1.00 82.62 217 GLU A CA 1
ATOM 1707 C C . GLU A 1 217 ? -3.006 -5.543 -16.837 1.00 82.62 217 GLU A C 1
ATOM 1709 O O . GLU A 1 217 ? -2.814 -5.849 -18.015 1.00 82.62 217 GLU A O 1
ATOM 1714 N N . ALA A 1 218 ? -1.988 -5.329 -15.997 1.00 89.50 218 ALA A N 1
ATOM 1715 C CA . ALA A 1 218 ? -0.588 -5.454 -16.386 1.00 89.50 218 ALA A CA 1
ATOM 1716 C C . ALA A 1 218 ? -0.190 -6.890 -16.779 1.00 89.50 218 ALA A C 1
ATOM 1718 O O . ALA A 1 218 ? 0.829 -7.064 -17.450 1.00 89.50 218 ALA A O 1
ATOM 1719 N N . GLY A 1 219 ? -0.999 -7.901 -16.436 1.00 84.38 219 GLY A N 1
ATOM 1720 C CA . GLY A 1 219 ? -0.773 -9.304 -16.792 1.00 84.38 219 GLY A CA 1
ATOM 1721 C C . GLY A 1 219 ? -0.707 -9.562 -18.300 1.00 84.38 219 GLY A C 1
ATOM 1722 O O . GLY A 1 219 ? -0.067 -10.523 -18.721 1.00 84.38 219 GLY A O 1
ATOM 1723 N N . VAL A 1 220 ? -1.274 -8.673 -19.128 1.00 83.69 220 VAL A N 1
ATOM 1724 C CA . VAL A 1 220 ? -1.159 -8.731 -20.600 1.00 83.69 220 VAL A CA 1
ATOM 1725 C C . VAL A 1 220 ? 0.303 -8.667 -21.066 1.00 83.69 220 VAL A C 1
ATOM 1727 O O . VAL A 1 220 ? 0.643 -9.220 -22.108 1.00 83.69 220 VAL A O 1
ATOM 1730 N N . TRP A 1 221 ? 1.184 -8.029 -20.288 1.00 90.19 221 TRP A N 1
ATOM 1731 C CA . TRP A 1 221 ? 2.603 -7.883 -20.623 1.00 90.19 221 TRP A CA 1
ATOM 1732 C C . TRP A 1 221 ? 3.469 -9.065 -20.172 1.00 90.19 221 TRP A C 1
ATOM 1734 O O . TRP A 1 221 ? 4.602 -9.193 -20.632 1.00 90.19 221 TRP A O 1
ATOM 1744 N N . GLY A 1 222 ? 2.979 -9.921 -19.271 1.00 90.62 222 GLY A N 1
ATOM 1745 C CA . GLY A 1 222 ? 3.735 -11.068 -18.776 1.00 90.62 222 GLY A CA 1
ATOM 1746 C C . GLY A 1 222 ? 3.233 -11.614 -17.442 1.00 90.62 222 GLY A C 1
ATOM 1747 O O . GLY A 1 222 ? 2.433 -10.999 -16.741 1.00 90.62 222 GLY A O 1
ATOM 1748 N N . THR A 1 223 ? 3.746 -12.787 -17.072 1.00 90.81 223 THR A N 1
ATOM 1749 C CA . THR A 1 223 ? 3.350 -13.507 -15.851 1.00 90.81 223 THR A CA 1
ATOM 1750 C C . THR A 1 223 ? 4.178 -13.146 -14.618 1.00 90.81 223 THR A C 1
ATOM 1752 O O . THR A 1 223 ? 3.808 -13.551 -13.522 1.00 90.81 223 THR A O 1
ATOM 1755 N N . THR A 1 224 ? 5.290 -12.421 -14.780 1.00 95.69 224 THR A N 1
ATOM 1756 C CA . THR A 1 224 ? 6.138 -11.924 -13.682 1.00 95.69 224 THR A CA 1
ATOM 1757 C C . THR A 1 224 ? 6.366 -10.425 -13.818 1.00 95.69 224 THR A C 1
ATOM 1759 O O . THR A 1 224 ? 6.335 -9.888 -14.928 1.00 95.69 224 THR A O 1
ATOM 1762 N N . VAL A 1 225 ? 6.619 -9.733 -12.705 1.00 97.12 225 VAL A N 1
ATOM 1763 C CA . VAL A 1 225 ? 6.805 -8.274 -12.672 1.00 97.12 225 VAL A CA 1
ATOM 1764 C C . VAL A 1 225 ? 7.992 -7.856 -13.538 1.00 97.12 225 VAL A C 1
ATOM 1766 O O . VAL A 1 225 ? 7.905 -6.860 -14.253 1.00 97.12 225 VAL A O 1
ATOM 1769 N N . LEU A 1 226 ? 9.079 -8.635 -13.522 1.00 96.75 226 LEU A N 1
ATOM 1770 C CA . LEU A 1 226 ? 10.240 -8.403 -14.382 1.00 96.75 226 LEU A CA 1
ATOM 1771 C C . LEU A 1 226 ? 9.880 -8.556 -15.866 1.00 96.75 226 LEU A C 1
ATOM 1773 O O . LEU A 1 226 ? 10.114 -7.630 -16.639 1.00 96.75 226 LEU A O 1
ATOM 1777 N N . ALA A 1 227 ? 9.285 -9.686 -16.263 1.00 95.62 227 ALA A N 1
ATOM 1778 C CA . ALA A 1 227 ? 8.958 -9.945 -17.666 1.00 95.62 227 ALA A CA 1
ATOM 1779 C C . ALA A 1 227 ? 7.950 -8.923 -18.212 1.00 95.62 227 ALA A C 1
ATOM 1781 O O . ALA A 1 227 ? 8.151 -8.371 -19.294 1.00 95.62 227 ALA A O 1
ATOM 1782 N N . ALA A 1 228 ? 6.917 -8.611 -17.426 1.00 96.19 228 ALA A N 1
ATOM 1783 C CA . ALA A 1 228 ? 5.904 -7.629 -17.778 1.00 96.19 228 ALA A CA 1
ATOM 1784 C C . ALA A 1 228 ? 6.506 -6.223 -17.937 1.00 96.19 228 ALA A C 1
ATOM 1786 O O . ALA A 1 228 ? 6.228 -5.539 -18.923 1.00 96.19 228 ALA A O 1
ATOM 1787 N N . ALA A 1 229 ? 7.359 -5.783 -17.002 1.00 97.44 229 ALA A N 1
ATOM 1788 C CA . ALA A 1 229 ? 8.002 -4.473 -17.090 1.00 97.44 229 ALA A CA 1
ATOM 1789 C C . ALA A 1 229 ? 8.946 -4.385 -18.301 1.00 97.44 229 ALA A C 1
ATOM 1791 O O . ALA A 1 229 ? 8.926 -3.379 -19.012 1.00 97.44 229 ALA A O 1
ATOM 1792 N N . THR A 1 230 ? 9.706 -5.449 -18.585 1.00 96.56 230 THR A N 1
ATOM 1793 C CA . THR A 1 230 ? 10.574 -5.554 -19.769 1.00 96.56 230 THR A CA 1
ATOM 1794 C C . THR A 1 230 ? 9.775 -5.454 -21.068 1.00 96.56 230 THR A C 1
ATOM 1796 O O . THR A 1 230 ? 10.110 -4.643 -21.935 1.00 96.56 230 THR A O 1
ATOM 1799 N N . ALA A 1 231 ? 8.706 -6.243 -21.213 1.00 95.50 231 ALA A N 1
ATOM 1800 C CA . ALA A 1 231 ? 7.870 -6.246 -22.412 1.00 95.50 231 ALA A CA 1
ATOM 1801 C C . ALA A 1 231 ? 7.196 -4.885 -22.633 1.00 95.50 231 ALA A C 1
ATOM 1803 O O . ALA A 1 231 ? 7.238 -4.341 -23.740 1.00 95.50 231 ALA A O 1
ATOM 1804 N N . LYS A 1 232 ? 6.652 -4.288 -21.565 1.00 95.69 232 LYS A N 1
ATOM 1805 C CA . LYS A 1 232 ? 6.023 -2.967 -21.623 1.00 95.69 232 LYS A CA 1
ATOM 1806 C C . LYS A 1 232 ? 7.023 -1.868 -21.982 1.00 95.69 232 LYS A C 1
ATOM 1808 O O . LYS A 1 232 ? 6.706 -1.016 -22.806 1.00 95.69 232 LYS A O 1
ATOM 1813 N N . ALA A 1 233 ? 8.232 -1.894 -21.418 1.00 95.44 233 ALA A N 1
ATOM 1814 C CA . ALA A 1 233 ? 9.282 -0.933 -21.751 1.00 95.44 233 ALA A CA 1
ATOM 1815 C C . ALA A 1 233 ? 9.711 -1.042 -23.222 1.00 95.44 233 ALA A C 1
ATOM 1817 O O . ALA A 1 233 ? 9.792 -0.030 -23.912 1.00 95.44 233 ALA A O 1
ATOM 1818 N N . ARG A 1 234 ? 9.905 -2.262 -23.739 1.00 94.44 234 ARG A N 1
ATOM 1819 C CA . ARG A 1 234 ? 10.209 -2.482 -25.164 1.00 94.44 234 ARG A CA 1
ATOM 1820 C C . ARG A 1 234 ? 9.094 -1.964 -26.073 1.00 94.44 234 ARG A C 1
ATOM 1822 O O . ARG A 1 234 ? 9.378 -1.280 -27.051 1.00 94.44 234 ARG A O 1
ATOM 1829 N N . SER A 1 235 ? 7.835 -2.244 -25.735 1.00 92.81 235 SER A N 1
ATOM 1830 C CA . SER A 1 235 ? 6.689 -1.743 -26.501 1.00 92.81 235 SER A CA 1
ATOM 1831 C C . SER A 1 235 ? 6.582 -0.218 -26.458 1.00 92.81 235 SER A C 1
ATOM 1833 O O . SER A 1 235 ? 6.287 0.394 -27.481 1.00 92.81 235 SER A O 1
ATOM 1835 N N . ALA A 1 236 ? 6.828 0.399 -25.299 1.00 91.94 236 ALA A N 1
ATOM 1836 C CA . ALA A 1 236 ? 6.805 1.851 -25.147 1.00 91.94 236 ALA A CA 1
ATOM 1837 C C . ALA A 1 236 ? 7.900 2.523 -25.984 1.00 91.94 236 ALA A C 1
ATOM 1839 O O . ALA A 1 236 ? 7.629 3.524 -26.635 1.00 91.94 236 ALA A O 1
ATOM 1840 N N . ALA A 1 237 ? 9.102 1.939 -26.040 1.00 89.88 237 ALA A N 1
ATOM 1841 C CA . ALA A 1 237 ? 10.190 2.466 -26.860 1.00 89.88 237 ALA A CA 1
ATOM 1842 C C . ALA A 1 237 ? 9.797 2.564 -28.339 1.00 89.88 237 ALA A C 1
ATOM 1844 O O . ALA A 1 237 ? 10.037 3.584 -28.969 1.00 89.88 237 ALA A O 1
ATOM 1845 N N . VAL A 1 238 ? 9.147 1.530 -28.882 1.00 87.75 238 VAL A N 1
ATOM 1846 C CA . VAL A 1 238 ? 8.705 1.519 -30.287 1.00 87.75 238 VAL A CA 1
ATOM 1847 C C . VAL A 1 238 ? 7.568 2.518 -30.537 1.00 87.75 238 VAL A C 1
ATOM 1849 O O . VAL A 1 238 ? 7.526 3.139 -31.596 1.00 87.75 238 VAL A O 1
ATOM 1852 N N . GLY A 1 239 ? 6.649 2.673 -29.579 1.00 85.12 239 GLY A N 1
ATOM 1853 C CA . GLY A 1 239 ? 5.484 3.552 -29.717 1.00 85.12 239 GLY A CA 1
ATOM 1854 C C . GLY A 1 239 ? 5.779 5.042 -29.525 1.00 85.12 239 GLY A C 1
ATOM 1855 O O . GLY A 1 239 ? 5.043 5.880 -30.038 1.00 85.12 239 GLY A O 1
ATOM 1856 N N . THR A 1 240 ? 6.843 5.388 -28.801 1.00 84.38 240 THR A N 1
ATOM 1857 C CA . THR A 1 240 ? 7.207 6.778 -28.522 1.00 84.38 240 THR A CA 1
ATOM 1858 C C . THR A 1 240 ? 7.933 7.411 -29.707 1.00 84.38 240 THR A C 1
ATOM 1860 O O . THR A 1 240 ? 8.904 6.868 -30.237 1.00 84.38 240 THR A O 1
ATOM 1863 N N . THR A 1 241 ? 7.499 8.611 -30.100 1.00 80.50 241 THR A N 1
ATOM 1864 C CA . THR A 1 241 ? 8.159 9.381 -31.163 1.00 80.50 241 THR A CA 1
ATOM 1865 C C . THR A 1 241 ? 9.019 10.540 -30.675 1.00 80.50 241 THR A C 1
ATOM 1867 O O . THR A 1 241 ? 9.805 11.072 -31.455 1.00 80.50 241 THR A O 1
ATOM 1870 N N . VAL A 1 242 ? 8.883 10.917 -29.405 1.00 84.81 242 VAL A N 1
ATOM 1871 C CA . VAL A 1 242 ? 9.524 12.091 -28.806 1.00 84.81 242 VAL A CA 1
ATOM 1872 C C . VAL A 1 242 ? 10.832 11.685 -28.125 1.00 84.81 242 VAL A C 1
ATOM 1874 O O . VAL A 1 242 ? 10.816 10.846 -27.224 1.00 84.81 242 VAL A O 1
ATOM 1877 N N . LEU A 1 243 ? 11.960 12.299 -28.508 1.00 82.94 243 LEU A N 1
ATOM 1878 C CA . LEU A 1 243 ? 13.289 11.951 -27.977 1.00 82.94 243 LEU A CA 1
ATOM 1879 C C . LEU A 1 243 ? 13.337 12.019 -26.442 1.00 82.94 243 LEU A C 1
ATOM 1881 O O . LEU A 1 243 ? 13.776 11.072 -25.794 1.00 82.94 243 LEU A O 1
ATOM 1885 N N . ALA A 1 244 ? 12.807 13.095 -25.853 1.00 81.50 244 ALA A N 1
ATOM 1886 C CA . ALA A 1 244 ? 12.767 13.287 -24.402 1.00 81.50 244 ALA A CA 1
ATOM 1887 C C . ALA A 1 244 ? 12.030 12.154 -23.656 1.00 81.50 244 ALA A C 1
ATOM 1889 O O . ALA A 1 244 ? 12.440 11.746 -22.566 1.00 81.50 244 ALA A O 1
ATOM 1890 N N . GLU A 1 245 ? 10.968 11.602 -24.245 1.00 85.62 245 GLU A N 1
ATOM 1891 C CA . GLU A 1 245 ? 10.218 10.493 -23.654 1.00 85.62 245 GLU A CA 1
ATOM 1892 C C . GLU A 1 245 ? 10.996 9.171 -23.719 1.00 85.62 245 GLU A C 1
ATOM 1894 O O . GLU A 1 245 ? 10.970 8.406 -22.749 1.00 85.62 245 GLU A O 1
ATOM 1899 N N . VAL A 1 246 ? 11.732 8.921 -24.812 1.00 87.56 246 VAL A N 1
ATOM 1900 C CA . VAL A 1 246 ? 12.623 7.751 -24.938 1.00 87.56 246 VAL A CA 1
ATOM 1901 C C . VAL A 1 246 ? 13.783 7.856 -23.948 1.00 87.56 246 VAL A C 1
ATOM 1903 O O . VAL A 1 246 ? 14.102 6.878 -23.272 1.00 87.56 246 VAL A O 1
ATOM 1906 N N . THR A 1 247 ? 14.358 9.049 -23.777 1.00 84.12 247 THR A N 1
ATOM 1907 C CA . THR A 1 247 ? 15.389 9.316 -22.766 1.00 84.12 247 THR A CA 1
ATOM 1908 C C . THR A 1 247 ? 14.869 9.010 -21.362 1.00 84.12 247 THR A C 1
ATOM 1910 O O . THR A 1 247 ? 15.496 8.260 -20.613 1.00 84.12 247 THR A O 1
ATOM 1913 N N . SER A 1 248 ? 13.680 9.511 -21.012 1.00 87.50 248 SER A N 1
ATOM 1914 C CA . SER A 1 248 ? 13.053 9.217 -19.718 1.00 87.50 248 SER A CA 1
ATOM 1915 C C . SER A 1 248 ? 12.760 7.722 -19.546 1.00 87.50 248 SER A C 1
ATOM 1917 O O . SER A 1 248 ? 12.889 7.175 -18.449 1.00 87.50 248 SER A O 1
ATOM 1919 N N . LEU A 1 249 ? 12.387 7.021 -20.620 1.00 90.44 249 LEU A N 1
ATOM 1920 C CA . LEU A 1 249 ? 12.193 5.575 -20.591 1.00 90.44 249 LEU A CA 1
ATOM 1921 C C . LEU A 1 249 ? 13.505 4.819 -20.337 1.00 90.44 249 LEU A C 1
ATOM 1923 O O . LEU A 1 249 ? 13.488 3.863 -19.560 1.00 90.44 249 LEU A O 1
ATOM 1927 N N . ALA A 1 250 ? 14.623 5.251 -20.926 1.00 87.81 250 ALA A N 1
ATOM 1928 C CA . ALA A 1 250 ? 15.943 4.673 -20.674 1.00 87.81 250 ALA A CA 1
ATOM 1929 C C . ALA A 1 250 ? 16.346 4.827 -19.199 1.00 87.81 250 ALA A C 1
ATOM 1931 O O . ALA A 1 250 ? 16.736 3.846 -18.561 1.00 87.81 250 ALA A O 1
ATOM 1932 N N . GLU A 1 251 ? 16.146 6.015 -18.618 1.00 84.94 251 GLU A N 1
ATOM 1933 C CA . GLU A 1 251 ? 16.367 6.247 -17.184 1.00 84.94 251 GLU A CA 1
ATOM 1934 C C . GLU A 1 251 ? 15.499 5.326 -16.324 1.00 84.94 251 GLU A C 1
ATOM 1936 O O . GLU A 1 251 ? 16.000 4.670 -15.411 1.00 84.94 251 GLU A O 1
ATOM 1941 N N . ARG A 1 252 ? 14.204 5.196 -16.648 1.00 90.44 252 ARG A N 1
ATOM 1942 C CA . ARG A 1 252 ? 13.311 4.277 -15.928 1.00 90.44 252 ARG A CA 1
ATOM 1943 C C . ARG A 1 252 ? 13.756 2.819 -16.045 1.00 90.44 252 ARG A C 1
ATOM 1945 O O . ARG A 1 252 ? 13.610 2.092 -15.067 1.00 90.44 252 ARG A O 1
ATOM 1952 N N . CYS A 1 253 ? 14.293 2.386 -17.189 1.00 90.56 253 CYS A N 1
ATOM 1953 C CA . CYS A 1 253 ? 14.797 1.018 -17.372 1.00 90.56 253 CYS A CA 1
ATOM 1954 C C . CYS A 1 253 ? 16.011 0.724 -16.490 1.00 90.56 253 CYS A C 1
ATOM 1956 O O . CYS A 1 253 ? 16.115 -0.376 -15.954 1.00 90.56 253 CYS A O 1
ATOM 1958 N N . LEU A 1 254 ? 16.891 1.704 -16.289 1.00 86.19 254 LEU A N 1
ATOM 1959 C CA . LEU A 1 254 ? 18.019 1.580 -15.364 1.00 86.19 254 LEU A CA 1
ATOM 1960 C C . LEU A 1 254 ? 17.573 1.586 -13.913 1.00 86.19 254 LEU A C 1
ATOM 1962 O O . LEU A 1 254 ? 18.002 0.749 -13.120 1.00 86.19 254 LEU A O 1
ATOM 1966 N N . SER A 1 255 ? 16.667 2.499 -13.561 1.00 89.00 255 SER A N 1
ATOM 1967 C CA . SER A 1 255 ? 16.110 2.546 -12.215 1.00 89.00 255 SER A CA 1
ATOM 1968 C C . SER A 1 255 ? 15.393 1.239 -11.851 1.00 89.00 255 SER A C 1
ATOM 1970 O O . SER A 1 255 ? 15.481 0.778 -10.714 1.00 89.00 255 SER A O 1
ATOM 1972 N N . ALA A 1 256 ? 14.721 0.626 -12.830 1.00 92.00 256 ALA A N 1
ATOM 1973 C CA . ALA A 1 256 ? 14.017 -0.647 -12.715 1.00 92.00 256 ALA A CA 1
ATOM 1974 C C . ALA A 1 256 ? 14.904 -1.888 -12.926 1.00 92.00 256 ALA A C 1
ATOM 1976 O O . ALA A 1 256 ? 14.394 -2.997 -12.752 1.00 92.00 256 ALA A O 1
ATOM 1977 N N . ASP A 1 257 ? 16.185 -1.726 -13.281 1.00 90.44 257 ASP A N 1
ATOM 1978 C CA . ASP A 1 257 ? 17.118 -2.818 -13.592 1.00 90.44 257 ASP A CA 1
ATOM 1979 C C . ASP A 1 257 ? 16.514 -3.816 -14.598 1.00 90.44 257 ASP A C 1
ATOM 1981 O O . ASP A 1 257 ? 16.116 -4.934 -14.247 1.00 90.44 257 ASP A O 1
ATOM 1985 N N . LEU A 1 258 ? 16.330 -3.343 -15.838 1.00 93.00 258 LEU A N 1
ATOM 1986 C CA . LEU A 1 258 ? 15.755 -4.090 -16.963 1.00 93.00 258 LEU A CA 1
ATOM 1987 C C . LEU A 1 258 ? 16.812 -4.345 -18.055 1.00 93.00 258 LEU A C 1
ATOM 1989 O O . LEU A 1 258 ? 16.761 -3.699 -19.110 1.00 93.00 258 LEU A O 1
ATOM 1993 N N . PRO A 1 259 ? 17.754 -5.283 -17.842 1.00 86.00 259 PRO A N 1
ATOM 1994 C CA . PRO A 1 259 ? 18.868 -5.521 -18.764 1.00 86.00 259 PRO A CA 1
ATOM 1995 C C . PRO A 1 259 ? 18.395 -5.950 -20.155 1.00 86.00 259 PRO A C 1
ATOM 1997 O O . PRO A 1 259 ? 18.971 -5.542 -21.156 1.00 86.00 259 PRO A O 1
ATOM 2000 N N . ASP A 1 260 ? 17.285 -6.683 -20.241 1.00 88.94 260 ASP A N 1
ATOM 2001 C CA . ASP A 1 260 ? 16.736 -7.110 -21.526 1.00 88.94 260 ASP A CA 1
ATOM 2002 C C . ASP A 1 260 ? 15.985 -5.987 -22.256 1.00 88.94 260 ASP A C 1
ATOM 2004 O O . ASP A 1 260 ? 15.836 -6.040 -23.474 1.00 88.94 260 ASP A O 1
ATOM 2008 N N . ALA A 1 261 ? 15.470 -4.965 -21.571 1.00 91.44 261 ALA A N 1
ATOM 2009 C CA . ALA A 1 261 ? 14.770 -3.859 -22.235 1.00 91.44 261 ALA A CA 1
ATOM 2010 C C . ALA A 1 261 ? 15.736 -2.760 -22.689 1.00 91.44 261 ALA A C 1
ATOM 2012 O O . ALA A 1 261 ? 15.549 -2.184 -23.762 1.00 91.44 261 ALA A O 1
ATOM 2013 N N . LEU A 1 262 ? 16.767 -2.487 -21.885 1.00 88.12 262 LEU A N 1
ATOM 2014 C CA . LEU A 1 262 ? 17.641 -1.331 -22.047 1.00 88.12 262 LEU A CA 1
ATOM 2015 C C . LEU A 1 262 ? 18.318 -1.249 -23.432 1.00 88.12 262 LEU A C 1
ATOM 2017 O O . LEU A 1 262 ? 18.213 -0.186 -24.040 1.00 88.12 262 LEU A O 1
ATOM 2021 N N . PRO A 1 263 ? 18.910 -2.318 -24.009 1.00 86.62 263 PRO A N 1
ATOM 2022 C CA . PRO A 1 263 ? 19.534 -2.243 -25.333 1.00 86.62 263 PRO A CA 1
ATOM 2023 C C . PRO A 1 263 ? 18.553 -1.850 -26.442 1.00 86.62 263 PRO A C 1
ATOM 2025 O O . PRO A 1 263 ? 18.893 -1.091 -27.347 1.00 86.62 263 PRO A O 1
ATOM 2028 N N . ALA A 1 264 ? 17.310 -2.338 -26.370 1.00 88.88 264 ALA A N 1
ATOM 2029 C CA . ALA A 1 264 ? 16.283 -1.988 -27.346 1.00 88.88 264 ALA A CA 1
ATOM 2030 C C . ALA A 1 264 ? 15.875 -0.513 -27.225 1.00 88.88 264 ALA A C 1
ATOM 2032 O O . ALA A 1 264 ? 15.729 0.160 -28.241 1.00 88.88 264 ALA A O 1
ATOM 2033 N N . VAL A 1 265 ? 15.735 -0.007 -25.995 1.00 89.38 265 VAL A N 1
ATOM 2034 C CA . VAL A 1 265 ? 15.409 1.401 -25.727 1.00 89.38 265 VAL A CA 1
ATOM 2035 C C . VAL A 1 265 ? 16.547 2.321 -26.175 1.00 89.38 265 VAL A C 1
ATOM 2037 O O . VAL A 1 265 ? 16.287 3.323 -26.832 1.00 89.38 265 VAL A O 1
ATOM 2040 N N . LEU A 1 266 ? 17.800 1.969 -25.869 1.00 84.81 266 LEU A N 1
ATOM 2041 C CA . LEU A 1 266 ? 18.980 2.746 -26.258 1.00 84.81 266 LEU A CA 1
ATOM 2042 C C . LEU A 1 266 ? 19.169 2.799 -27.774 1.00 84.81 266 LEU A C 1
ATOM 2044 O O . LEU A 1 266 ? 19.521 3.848 -28.299 1.00 84.81 266 LEU A O 1
ATOM 2048 N N . ARG A 1 267 ? 18.874 1.709 -28.491 1.00 85.50 267 ARG A N 1
ATOM 2049 C CA . ARG A 1 267 ? 18.890 1.722 -29.958 1.00 85.50 267 ARG A CA 1
ATOM 2050 C C . ARG A 1 267 ? 17.853 2.685 -30.528 1.00 85.50 267 ARG A C 1
ATOM 2052 O O . ARG A 1 267 ? 18.200 3.511 -31.358 1.00 85.50 267 ARG A O 1
ATOM 2059 N N . VAL A 1 268 ? 16.613 2.646 -30.029 1.00 86.94 268 VAL A N 1
ATOM 2060 C CA . VAL A 1 268 ? 15.588 3.617 -30.449 1.00 86.94 268 VAL A CA 1
ATOM 2061 C C . VAL A 1 268 ? 16.019 5.045 -30.112 1.00 86.94 268 VAL A C 1
ATOM 2063 O O . VAL A 1 268 ? 15.824 5.945 -30.922 1.00 86.94 268 VAL A O 1
ATOM 2066 N N . LEU A 1 269 ? 16.624 5.261 -28.941 1.00 84.88 269 LEU A N 1
ATOM 2067 C CA . LEU A 1 269 ? 17.144 6.568 -28.550 1.00 84.88 269 LEU A CA 1
ATOM 2068 C C . LEU A 1 269 ? 18.200 7.072 -29.543 1.00 84.88 269 LEU A C 1
ATOM 2070 O O . LEU A 1 269 ? 18.096 8.210 -29.992 1.00 84.88 269 LEU A O 1
ATOM 2074 N N . ALA A 1 270 ? 19.170 6.229 -29.904 1.00 79.38 270 ALA A N 1
ATOM 2075 C CA . ALA A 1 270 ? 20.219 6.552 -30.868 1.00 79.38 270 ALA A CA 1
ATOM 2076 C C . ALA A 1 270 ? 19.643 6.843 -32.262 1.00 79.38 270 ALA A C 1
ATOM 2078 O O . ALA A 1 270 ? 19.963 7.874 -32.850 1.00 79.38 270 ALA A O 1
ATOM 2079 N N . ASP A 1 271 ? 18.725 6.000 -32.745 1.00 83.00 271 ASP A N 1
ATOM 2080 C CA . ASP A 1 271 ? 18.058 6.183 -34.037 1.00 83.00 271 ASP A CA 1
ATOM 2081 C C . ASP A 1 271 ? 17.311 7.526 -34.096 1.00 83.00 271 ASP A C 1
ATOM 2083 O O . ASP A 1 271 ? 17.319 8.203 -35.122 1.00 83.00 271 ASP A O 1
ATOM 2087 N N . ARG A 1 272 ? 16.671 7.950 -32.995 1.00 81.50 272 ARG A N 1
ATOM 2088 C CA . ARG A 1 272 ? 15.977 9.248 -32.934 1.00 81.50 272 ARG A CA 1
ATOM 2089 C C . ARG A 1 272 ? 16.926 10.420 -32.780 1.00 81.50 272 ARG A C 1
ATOM 2091 O O . ARG A 1 272 ? 16.707 11.429 -33.434 1.00 81.50 272 ARG A O 1
ATOM 2098 N N . ALA A 1 273 ? 17.965 10.283 -31.966 1.00 79.56 273 ALA A N 1
ATOM 2099 C CA . ALA A 1 273 ? 18.991 11.305 -31.806 1.00 79.56 273 ALA A CA 1
ATOM 2100 C C . ALA A 1 273 ? 19.706 11.598 -33.136 1.00 79.56 273 ALA A C 1
ATOM 2102 O O . ALA A 1 273 ? 19.977 12.753 -33.436 1.00 79.56 273 ALA A O 1
ATOM 2103 N N . ALA A 1 274 ? 19.945 10.576 -33.964 1.00 76.38 274 ALA A N 1
ATOM 2104 C CA . ALA A 1 274 ? 20.544 10.731 -35.290 1.00 76.38 274 ALA A CA 1
ATOM 2105 C C . ALA A 1 274 ? 19.636 11.461 -36.299 1.00 76.38 274 ALA A C 1
ATOM 2107 O O . ALA A 1 274 ? 20.127 12.044 -37.264 1.00 76.38 274 ALA A O 1
ATOM 2108 N N . LEU A 1 275 ? 18.317 11.418 -36.091 1.00 75.00 275 LEU A N 1
ATOM 2109 C CA . LEU A 1 275 ? 17.322 12.099 -36.925 1.00 75.00 275 LEU A CA 1
ATOM 2110 C C . LEU A 1 275 ? 16.952 13.491 -36.391 1.00 75.00 275 LEU A C 1
ATOM 2112 O O . LEU A 1 275 ? 16.325 14.266 -37.115 1.00 75.00 275 LEU A O 1
ATOM 2116 N N . ASP A 1 276 ? 17.308 13.804 -35.143 1.00 66.00 276 ASP A N 1
ATOM 2117 C CA . ASP A 1 276 ? 17.015 15.083 -34.504 1.00 66.00 276 ASP A CA 1
ATOM 2118 C C . ASP A 1 276 ? 18.149 16.078 -34.797 1.00 66.00 276 ASP A C 1
ATOM 2120 O O . ASP A 1 276 ? 19.267 15.958 -34.299 1.00 66.00 276 ASP A O 1
ATOM 2124 N N . ALA A 1 277 ? 17.868 17.057 -35.659 1.00 56.38 277 ALA A N 1
ATOM 2125 C CA . ALA A 1 277 ? 18.822 18.102 -36.031 1.00 56.38 277 ALA A CA 1
ATOM 2126 C C . ALA A 1 277 ? 18.966 19.195 -34.950 1.00 56.38 277 ALA A C 1
ATOM 2128 O O . ALA A 1 277 ? 19.796 20.097 -35.097 1.00 56.38 277 ALA A O 1
ATOM 2129 N N . ASP A 1 278 ? 18.164 19.142 -33.878 1.00 62.25 278 ASP A N 1
ATOM 2130 C CA . ASP A 1 278 ? 18.191 20.124 -32.799 1.00 62.25 278 ASP A CA 1
ATOM 2131 C C . ASP A 1 278 ? 19.182 19.726 -31.689 1.00 62.25 278 ASP A C 1
ATOM 2133 O O . ASP A 1 278 ? 18.931 18.880 -30.824 1.00 62.25 278 ASP A O 1
ATOM 2137 N N . VAL A 1 279 ? 20.333 20.404 -31.690 1.00 59.56 279 VAL A N 1
ATOM 2138 C CA . VAL A 1 279 ? 21.402 20.268 -30.687 1.00 59.56 279 VAL A CA 1
ATOM 2139 C C . VAL A 1 279 ? 20.880 20.475 -29.254 1.00 59.56 279 VAL A C 1
ATOM 2141 O O . VAL A 1 279 ? 21.413 19.877 -28.316 1.00 59.56 279 VAL A O 1
ATOM 2144 N N . GLY A 1 280 ? 19.818 21.263 -29.054 1.00 59.53 280 GLY A N 1
ATOM 2145 C CA . GLY A 1 280 ? 19.206 21.495 -27.746 1.00 59.53 280 GLY A CA 1
ATOM 2146 C C . GLY A 1 280 ? 18.609 20.230 -27.126 1.00 59.53 280 GLY A C 1
ATOM 2147 O O . GLY A 1 280 ? 18.789 19.988 -25.930 1.00 59.53 280 GLY A O 1
ATOM 2148 N N . HIS A 1 281 ? 17.968 19.375 -27.925 1.00 59.78 281 HIS A N 1
ATOM 2149 C CA . HIS A 1 281 ? 17.410 18.107 -27.447 1.00 59.78 281 HIS A CA 1
ATOM 2150 C C . HIS A 1 281 ? 18.498 17.072 -27.132 1.00 59.78 281 HIS A C 1
ATOM 2152 O O . HIS A 1 281 ? 18.391 16.343 -26.141 1.00 59.78 281 HIS A O 1
ATOM 2158 N N . LEU A 1 282 ? 19.589 17.059 -27.903 1.00 60.09 282 LEU A N 1
ATOM 2159 C CA . LEU A 1 282 ? 20.760 16.216 -27.635 1.00 60.09 282 LEU A CA 1
ATOM 2160 C C . LEU A 1 282 ? 21.452 16.608 -26.319 1.00 60.09 282 LEU A C 1
ATOM 2162 O O . LEU A 1 282 ? 21.792 15.747 -25.504 1.00 60.09 282 LEU A O 1
ATOM 2166 N N . VAL A 1 283 ? 21.584 17.912 -26.054 1.00 58.28 283 VAL A N 1
ATOM 2167 C CA . VAL A 1 283 ? 22.142 18.430 -24.794 1.00 58.28 283 VAL A CA 1
ATOM 2168 C C . VAL A 1 283 ? 21.247 18.108 -23.593 1.00 58.28 283 VAL A C 1
ATOM 2170 O O . VAL A 1 283 ? 21.761 17.832 -22.509 1.00 58.28 283 VAL A O 1
ATOM 2173 N N . GLN A 1 284 ? 19.923 18.050 -23.764 1.00 59.78 284 GLN A N 1
ATOM 2174 C CA . GLN A 1 284 ? 19.009 17.608 -22.702 1.00 59.78 284 GLN A CA 1
ATOM 2175 C C . GLN A 1 284 ? 19.058 16.095 -22.434 1.00 59.78 284 GLN A C 1
ATOM 2177 O O . GLN A 1 284 ? 18.772 15.669 -21.312 1.00 59.78 284 GLN A O 1
ATOM 2182 N N . ALA A 1 285 ? 19.455 15.280 -23.415 1.00 57.81 285 ALA A N 1
ATOM 2183 C CA . ALA A 1 285 ? 19.619 13.835 -23.249 1.00 57.81 285 ALA A CA 1
ATOM 2184 C C . ALA A 1 285 ? 20.951 13.445 -22.572 1.00 57.81 285 ALA A C 1
ATOM 2186 O O . ALA A 1 285 ? 21.037 12.402 -21.919 1.00 57.81 285 ALA A O 1
ATOM 2187 N N . LEU A 1 286 ? 21.978 14.299 -22.651 1.00 60.00 286 LEU A N 1
ATOM 2188 C CA . LEU A 1 286 ? 23.310 14.055 -22.079 1.00 60.00 286 LEU A CA 1
ATOM 2189 C C . LEU A 1 286 ? 23.315 13.764 -20.565 1.00 60.00 286 LEU A C 1
ATOM 2191 O O . LEU A 1 286 ? 23.952 12.792 -20.164 1.00 60.00 286 LEU A O 1
ATOM 2195 N N . PRO A 1 287 ? 22.608 14.512 -19.693 1.00 63.69 287 PRO A N 1
ATOM 2196 C CA . PRO A 1 287 ? 22.557 14.199 -18.265 1.00 63.69 287 PRO A CA 1
ATOM 2197 C C . PRO A 1 287 ? 21.988 12.810 -17.971 1.00 63.69 287 PRO A C 1
ATOM 2199 O O . PRO A 1 287 ? 22.439 12.161 -17.029 1.00 63.69 287 PRO A O 1
ATOM 2202 N N . ALA A 1 288 ? 21.023 12.345 -18.770 1.00 54.88 288 ALA A N 1
ATOM 2203 C CA . ALA A 1 288 ? 20.464 11.005 -18.647 1.00 54.88 288 ALA A CA 1
ATOM 2204 C C . ALA A 1 288 ? 21.496 9.945 -19.036 1.00 54.88 288 ALA A C 1
ATOM 2206 O O . ALA A 1 288 ? 21.700 9.001 -18.280 1.00 54.88 288 ALA A O 1
ATOM 2207 N N . LEU A 1 289 ? 22.221 10.147 -20.141 1.00 57.88 289 LEU A N 1
ATOM 2208 C CA . LEU A 1 289 ? 23.310 9.271 -20.590 1.00 57.88 289 LEU A CA 1
ATOM 2209 C C . LEU A 1 289 ? 24.484 9.244 -19.595 1.00 57.88 289 LEU A C 1
ATOM 2211 O O . LEU A 1 289 ? 24.958 8.179 -19.213 1.00 57.88 289 LEU A O 1
ATOM 2215 N N . VAL A 1 290 ? 24.898 10.388 -19.056 1.00 59.47 290 VAL A N 1
ATOM 2216 C CA . VAL A 1 290 ? 25.931 10.453 -18.006 1.00 59.47 290 VAL A CA 1
ATOM 2217 C C . VAL A 1 290 ? 25.457 9.763 -16.725 1.00 59.47 290 VAL A C 1
ATOM 2219 O O . VAL A 1 290 ? 26.224 9.040 -16.088 1.00 59.47 290 VAL A O 1
ATOM 2222 N N . ARG A 1 291 ? 24.179 9.920 -16.355 1.00 59.69 291 ARG A N 1
ATOM 2223 C CA . ARG A 1 291 ? 23.576 9.149 -15.262 1.00 59.69 291 ARG A CA 1
ATOM 2224 C C . ARG A 1 291 ? 23.548 7.659 -15.585 1.00 59.69 291 ARG A C 1
ATOM 2226 O O . ARG A 1 291 ? 23.825 6.892 -14.678 1.00 59.69 291 ARG A O 1
ATOM 2233 N N . THR A 1 292 ? 23.293 7.238 -16.824 1.00 53.50 292 THR A N 1
ATOM 2234 C CA . THR A 1 292 ? 23.309 5.813 -17.196 1.00 53.50 292 THR A CA 1
ATOM 2235 C C . THR A 1 292 ? 24.671 5.169 -16.941 1.00 53.50 292 THR A C 1
ATOM 2237 O O . THR A 1 292 ? 24.737 4.123 -16.301 1.00 53.50 292 THR A O 1
ATOM 2240 N N . VAL A 1 293 ? 25.757 5.857 -17.306 1.00 54.00 293 VAL A N 1
ATOM 2241 C CA . VAL A 1 293 ? 27.135 5.411 -17.048 1.00 54.00 293 VAL A CA 1
ATOM 2242 C C . VAL A 1 293 ? 27.455 5.433 -15.547 1.00 54.00 293 VAL A C 1
ATOM 2244 O O . VAL A 1 293 ? 28.053 4.499 -15.022 1.00 54.00 293 VAL A O 1
ATOM 2247 N N . ARG A 1 294 ? 27.007 6.466 -14.821 1.00 50.41 294 ARG A N 1
ATOM 2248 C CA . ARG A 1 294 ? 27.283 6.626 -13.382 1.00 50.41 294 ARG A CA 1
ATOM 2249 C C . ARG A 1 294 ? 26.447 5.706 -12.479 1.00 50.41 294 ARG A C 1
ATOM 2251 O O . ARG A 1 294 ? 26.906 5.331 -11.407 1.00 50.41 294 ARG A O 1
ATOM 2258 N N . TYR A 1 295 ? 25.225 5.355 -12.880 1.00 53.19 295 TYR A N 1
ATOM 2259 C CA . TYR A 1 295 ? 24.360 4.406 -12.165 1.00 53.19 295 TYR A CA 1
ATOM 2260 C C . TYR A 1 295 ? 24.743 2.948 -12.441 1.00 53.19 295 TYR A C 1
ATOM 2262 O O . TYR A 1 295 ? 24.517 2.118 -11.560 1.00 53.19 295 TYR A O 1
ATOM 2270 N N . GLY A 1 296 ? 25.361 2.660 -13.596 1.00 49.19 296 GLY A N 1
ATOM 2271 C CA . GLY A 1 296 ? 25.994 1.371 -13.896 1.00 49.19 296 GLY A CA 1
ATOM 2272 C C . GLY A 1 296 ? 26.953 0.926 -12.790 1.00 49.19 296 GLY A C 1
ATOM 2273 O O . GLY A 1 296 ? 26.832 -0.170 -12.243 1.00 49.19 296 GLY A O 1
ATOM 2274 N N . ASP A 1 297 ? 27.814 1.855 -12.373 1.00 51.69 297 ASP A N 1
ATOM 2275 C CA . ASP A 1 297 ? 28.849 1.659 -11.351 1.00 51.69 297 ASP A CA 1
ATOM 2276 C C . ASP A 1 297 ? 28.277 1.464 -9.928 1.00 51.69 297 ASP A C 1
ATOM 2278 O O . ASP A 1 297 ? 28.725 0.612 -9.168 1.00 51.69 297 ASP A O 1
ATOM 2282 N N . VAL A 1 298 ? 27.207 2.183 -9.566 1.00 48.41 298 VAL A N 1
ATOM 2283 C CA . VAL A 1 298 ? 26.603 2.097 -8.215 1.00 48.41 298 VAL A CA 1
ATOM 2284 C C . VAL A 1 298 ? 25.708 0.860 -8.038 1.00 48.41 298 VAL A C 1
ATOM 2286 O O . VAL A 1 298 ? 25.477 0.428 -6.910 1.00 48.41 298 VAL A O 1
ATOM 2289 N N . ARG A 1 299 ? 25.180 0.289 -9.128 1.00 51.41 299 ARG A N 1
ATOM 2290 C CA . ARG A 1 299 ? 24.210 -0.826 -9.097 1.00 51.41 299 ARG A CA 1
ATOM 2291 C C . ARG A 1 299 ? 24.745 -2.140 -9.677 1.00 51.41 299 ARG A C 1
ATOM 2293 O O . ARG A 1 299 ? 23.969 -3.084 -9.806 1.00 51.41 299 ARG A O 1
ATOM 2300 N N . GLY A 1 300 ? 26.031 -2.207 -10.029 1.00 47.50 300 GLY A N 1
ATOM 2301 C CA . GLY A 1 300 ? 26.662 -3.406 -10.595 1.00 47.50 300 GLY A CA 1
ATOM 2302 C C . GLY A 1 300 ? 26.123 -3.797 -11.975 1.00 47.50 300 GLY A C 1
ATOM 2303 O O . GLY A 1 300 ? 26.155 -4.971 -12.335 1.00 47.50 300 GLY A O 1
ATOM 2304 N N . THR A 1 301 ? 25.584 -2.837 -12.732 1.00 46.31 301 THR A N 1
ATOM 2305 C CA . THR A 1 301 ? 25.150 -3.067 -14.117 1.00 46.31 301 THR A CA 1
ATOM 2306 C C . THR A 1 301 ? 26.360 -2.897 -15.028 1.00 46.31 301 THR A C 1
ATOM 2308 O O . THR A 1 301 ? 27.059 -1.891 -14.946 1.00 46.31 301 THR A O 1
ATOM 2311 N N . ASP A 1 302 ? 26.629 -3.910 -15.852 1.00 44.41 302 ASP A N 1
ATOM 2312 C CA . ASP A 1 302 ? 27.870 -4.072 -16.616 1.00 44.41 302 ASP A CA 1
ATOM 2313 C C . ASP A 1 302 ? 28.175 -2.827 -17.477 1.00 44.41 302 ASP A C 1
ATOM 2315 O O . ASP A 1 302 ? 27.555 -2.591 -18.520 1.00 44.41 302 ASP A O 1
ATOM 2319 N N . GLY A 1 303 ? 29.116 -1.990 -17.019 1.00 43.47 303 GLY A N 1
ATOM 2320 C CA . GLY A 1 303 ? 29.407 -0.670 -17.597 1.00 43.47 303 GLY A CA 1
ATOM 2321 C C . GLY A 1 303 ? 29.855 -0.709 -19.066 1.00 43.47 303 GLY A C 1
ATOM 2322 O O . GLY A 1 303 ? 29.791 0.304 -19.769 1.00 43.47 303 GLY A O 1
ATOM 2323 N N . ALA A 1 304 ? 30.240 -1.891 -19.556 1.00 45.38 304 ALA A N 1
ATOM 2324 C CA . ALA A 1 304 ? 30.618 -2.144 -20.940 1.00 45.38 304 ALA A CA 1
ATOM 2325 C C . ALA A 1 304 ? 29.457 -1.937 -21.934 1.00 45.38 304 ALA A C 1
ATOM 2327 O O . ALA A 1 304 ? 29.671 -1.374 -23.008 1.00 45.38 304 ALA A O 1
ATOM 2328 N N . ALA A 1 305 ? 28.222 -2.314 -21.575 1.00 44.84 305 ALA A N 1
ATOM 2329 C CA . ALA A 1 305 ? 27.061 -2.157 -22.459 1.00 44.84 305 ALA A CA 1
ATOM 2330 C C . ALA A 1 305 ? 26.651 -0.682 -22.632 1.00 44.84 305 ALA A C 1
ATOM 2332 O O . ALA A 1 305 ? 26.171 -0.281 -23.690 1.00 44.84 305 ALA A O 1
ATOM 2333 N N . THR A 1 306 ? 26.880 0.143 -21.606 1.00 46.59 306 THR A N 1
ATOM 2334 C CA . THR A 1 306 ? 26.608 1.589 -21.623 1.00 46.59 306 THR A CA 1
ATOM 2335 C C . THR A 1 306 ? 27.706 2.404 -22.310 1.00 46.59 306 THR A C 1
ATOM 2337 O O . THR A 1 306 ? 27.400 3.409 -22.950 1.00 46.59 306 THR A O 1
ATOM 2340 N N . ALA A 1 307 ? 28.970 1.974 -22.234 1.00 48.56 307 ALA A N 1
ATOM 2341 C CA . ALA A 1 307 ? 30.088 2.670 -22.875 1.00 48.56 307 ALA A CA 1
ATOM 2342 C C . ALA A 1 307 ? 30.025 2.604 -24.412 1.00 48.56 307 ALA A C 1
ATOM 2344 O O . ALA A 1 307 ? 30.341 3.587 -25.077 1.00 48.56 307 ALA A O 1
ATOM 2345 N N . ALA A 1 308 ? 29.553 1.485 -24.974 1.00 44.12 308 ALA A N 1
ATOM 2346 C CA . ALA A 1 308 ? 29.423 1.307 -26.422 1.00 44.12 308 ALA A CA 1
ATOM 2347 C C . ALA A 1 308 ? 28.401 2.263 -27.066 1.00 44.12 308 ALA A C 1
ATOM 2349 O O . ALA A 1 308 ? 28.590 2.681 -28.198 1.00 44.12 308 ALA A O 1
ATOM 2350 N N . VAL A 1 309 ? 27.349 2.654 -26.337 1.00 46.91 309 VAL A N 1
ATOM 2351 C CA . VAL A 1 309 ? 26.324 3.593 -26.835 1.00 46.91 309 VAL A CA 1
ATOM 2352 C C . VAL A 1 309 ? 26.768 5.053 -26.687 1.00 46.91 309 VAL A C 1
ATOM 2354 O O . VAL A 1 309 ? 26.369 5.904 -27.473 1.00 46.91 309 VAL A O 1
ATOM 2357 N N . ALA A 1 310 ? 27.616 5.360 -25.700 1.00 42.56 310 ALA A N 1
ATOM 2358 C CA . ALA A 1 310 ? 28.181 6.700 -25.525 1.00 42.56 310 ALA A CA 1
ATOM 2359 C C . ALA A 1 310 ? 29.330 7.009 -26.507 1.00 42.56 310 ALA A C 1
ATOM 2361 O O . ALA A 1 310 ? 29.643 8.178 -26.719 1.00 42.56 310 ALA A O 1
ATOM 2362 N N . ALA A 1 311 ? 29.962 5.980 -27.081 1.00 40.44 311 ALA A N 1
ATOM 2363 C CA . ALA A 1 311 ? 31.091 6.122 -28.001 1.00 40.44 311 ALA A CA 1
ATOM 2364 C C . ALA A 1 311 ? 30.694 6.385 -29.469 1.00 40.44 311 ALA A C 1
ATOM 2366 O O . ALA A 1 311 ? 31.570 6.766 -30.246 1.00 40.44 311 ALA A O 1
ATOM 2367 N N . GLY A 1 312 ? 29.404 6.262 -29.817 1.00 36.47 312 GLY A N 1
ATOM 2368 C CA . GLY A 1 312 ? 28.892 6.439 -31.183 1.00 36.47 312 GLY A CA 1
ATOM 2369 C C . GLY A 1 312 ? 28.756 5.128 -31.940 1.00 36.47 312 GLY A C 1
ATOM 2370 O O . GLY A 1 312 ? 29.789 4.456 -32.148 1.00 36.47 312 GLY A O 1
#

Secondary structure (DSSP, 8-state):
--TTPPPPP--------BHHHHBGGGT-TT-BS-HHHHHHHHH-SS-HHHHHHHHHHHHHHHTT----HHHHHHHHHHHHHHHHHTT-SS--HHHHHHHIIIIISTT-HHHHHHHIIIIIII-PBP---TTS---HHHHHHHHHHHHTT----SS-EEEEEETTSHHHHHHHHHHHHHHHHT--SEEEEP--TT---TTEEEEEE---HHHHHHHHHHGGG-SSHHHHHHHHHHHHHHH---HHHHHHHHHHHHHTT-TTTHHHHHHHHHHHHHH---HHHHHHHHHHHHHHHHHHHHHT--HHHHHHHH--

pLDDT: mean 82.2, std 16.11, range [36.47, 98.44]

Sequence (312 aa):
LLRGLPRVRVEATWVPWTHRRLARQSGYGAGIDSPGWYGHLFTAPDRPVERWMTRMAGLLRDEDLHVSSAHVIEAVRLADTLAALRGRPLAGLTETLDAARAVLCEGSEMPLQLVRDRLVVGDTLGEVPDDAPAVPLHRDLTNLQRSLRLRPAAQDLDLDLDLRRDVDAARSRLLHRLRLLGVHWGTPTASGSGSTGTFRERWRLRWEPELAVRTAEAGVWGTTVLAAATAKARSAAVGTTVLAEVTSLAERCLSADLPDALPAVLRVLADRAALDADVGHLVQALPALVRTVRYGDVRGTDGAATAAVAAG